Protein AF-A0A6J4M6Q2-F1 (afdb_monomer_lite)

Foldseek 3Di:
DDDDPDDDPPPQPPFAFFFKKKKKKKWKAFPPDPLVLLLQQLCQVQPACDRDPDRRDQWGADPVQGKIKHKDQADDDLRNGMIMIMIMGIDRGGQLVSLLVVLVSSLVSDDQSSFVRTLAMEIETETAGDPPRDPVVVCVSRQCSWDFRPDNDGWDFPFKDAFQFFIKTWTDAALEDTRSRRYTYMYTYGHPVRRVRVCLCPPDSNHVCPQLVNLLSQLSSLSRCLPDPPLVVLQVVLVVQLVVLVVVQVVCVVVVNHDPVSVVVNVVSVVSVVVSVVSNVVSVVSNVSSVVSLVVVVVVDDDGGVSVVSD

Organism: NCBI:txid1672391

Secondary structure (DSSP, 8-state):
--PPP---------S-SEEEEEEEEEEEEETT-HHHHHHHHHHHHHHSSS--SSSPPSEEEETTTTEEEEEEPPSSSTTTTEEEEEEEEEESS-HHHHHHHHHHHHHHH--GGGGTT--EEEEEEEEEEPTT--HHHHHHHHGGG---TT--------EEEEETTEEEEEEEE-SS-SGGGSEEEEEEEE-GGGHHHHHHHHSSTT-TTHHHHHHHHHHHHHHHHHHHSHHHHHHHHHHHHHHHHHHHHHHHHHHT---HHHHHHHHHHHHHHHHHHHHHHHHHHHHHHHHHHHHHHHTTS---HHHHHT-

Radius of gyration: 24.6 Å; chains: 1; bounding box: 75×64×78 Å

pLDDT: mean 85.14, std 14.02, range [26.91, 98.06]

Sequence (311 aa):
MTENPRQQPIGSVSGTAADEAALIATFYGGRDQAPIQMVHERLYQSLAAAPNSGPADDKWENPADGTFGRRFDPPGRAAHDTTVVQVALNAPAAAAEAWRGMRHRLENVLEAKDLDGVWGYTLVYQAVLKQGIEADAAFNGMLPVFQRLRSSGHVEPLAQADVSGGRVWLVDVHDRGDGFDAGTVYVTLGPPDGEEALLDVFYGPAALLLAPDTIAHKGYYEMRQYLGGDLERRYAESIEYLNETTDDLLQDLERREVKSDKLDELFRTYNRLLPVVSGLKELRTGLLQQLANYDWWRTHIESNEVIDFHR

Structure (mmCIF, N/CA/C/O backbone):
data_AF-A0A6J4M6Q2-F1
#
_entry.id   AF-A0A6J4M6Q2-F1
#
loop_
_atom_site.group_PDB
_atom_site.id
_atom_site.type_symbol
_atom_site.label_atom_id
_atom_site.label_alt_id
_atom_site.label_comp_id
_atom_site.label_asym_id
_atom_site.label_entity_id
_atom_site.label_seq_id
_atom_site.pdbx_PDB_ins_code
_atom_site.Cartn_x
_atom_site.Cartn_y
_atom_site.Cartn_z
_atom_site.occupancy
_atom_site.B_iso_or_equiv
_atom_site.auth_seq_id
_atom_site.auth_comp_id
_atom_site.auth_asym_id
_atom_site.auth_atom_id
_atom_site.pdbx_PDB_model_num
ATOM 1 N N . MET A 1 1 ? -44.922 -38.262 3.315 1.00 36.84 1 MET A N 1
ATOM 2 C CA . MET A 1 1 ? -44.762 -37.243 4.371 1.00 36.84 1 MET A CA 1
ATOM 3 C C . MET A 1 1 ? -43.275 -37.019 4.524 1.00 36.84 1 MET A C 1
ATOM 5 O O . MET A 1 1 ? -42.599 -37.829 5.137 1.00 36.84 1 MET A O 1
ATOM 9 N N . THR A 1 2 ? -42.768 -36.009 3.832 1.00 33.38 2 THR A N 1
ATOM 10 C CA . THR A 1 2 ? -41.357 -35.628 3.782 1.00 33.38 2 THR A CA 1
ATOM 11 C C . THR A 1 2 ? -41.325 -34.177 4.232 1.00 33.38 2 THR A C 1
ATOM 13 O O . THR A 1 2 ? -41.831 -33.301 3.531 1.00 33.38 2 THR A O 1
ATOM 16 N N . GLU A 1 3 ? -40.856 -33.949 5.455 1.00 28.44 3 GLU A N 1
ATOM 17 C CA . GLU A 1 3 ? -40.721 -32.612 6.020 1.00 28.44 3 GLU A CA 1
ATOM 18 C C . GLU A 1 3 ? -39.505 -31.920 5.405 1.00 28.44 3 GLU A C 1
ATOM 20 O O . GLU A 1 3 ? -38.382 -32.417 5.444 1.00 28.44 3 GLU A O 1
ATOM 25 N N . ASN A 1 4 ? -39.779 -30.772 4.797 1.00 26.91 4 ASN A N 1
ATOM 26 C CA . ASN A 1 4 ? -38.810 -29.851 4.229 1.00 26.91 4 ASN A CA 1
ATOM 27 C C . ASN A 1 4 ? -38.201 -29.033 5.386 1.00 26.91 4 ASN A C 1
ATOM 29 O O . ASN A 1 4 ? -38.966 -28.361 6.089 1.00 26.91 4 ASN A O 1
ATOM 33 N N . PRO A 1 5 ? -36.875 -29.037 5.617 1.00 32.34 5 PRO A N 1
ATOM 34 C CA . PRO A 1 5 ? -36.287 -28.159 6.611 1.00 32.34 5 PRO A CA 1
ATOM 35 C C . PRO A 1 5 ? -36.332 -26.725 6.082 1.00 32.34 5 PRO A C 1
ATOM 37 O O . PRO A 1 5 ? -35.763 -26.388 5.045 1.00 32.34 5 PRO A O 1
ATOM 40 N N . ARG A 1 6 ? -37.081 -25.892 6.807 1.00 28.80 6 ARG A N 1
ATOM 41 C CA . ARG A 1 6 ? -37.218 -24.454 6.590 1.00 28.80 6 ARG A CA 1
ATOM 42 C C . ARG A 1 6 ? -35.833 -23.811 6.529 1.00 28.80 6 ARG A C 1
ATOM 44 O O . ARG A 1 6 ? -35.143 -23.739 7.542 1.00 28.80 6 ARG A O 1
ATOM 51 N N . GLN A 1 7 ? -35.480 -23.296 5.355 1.00 30.58 7 GLN A N 1
ATOM 52 C CA . GLN A 1 7 ? -34.503 -22.226 5.217 1.00 30.58 7 GLN A CA 1
ATOM 53 C C . GLN A 1 7 ? -34.987 -21.060 6.084 1.00 30.58 7 GLN A C 1
ATOM 55 O O . GLN A 1 7 ? -36.016 -20.441 5.800 1.00 30.58 7 GLN A O 1
ATOM 60 N N . GLN A 1 8 ? -34.296 -20.821 7.196 1.00 27.84 8 GLN A N 1
ATOM 61 C CA . GLN A 1 8 ? -34.443 -19.573 7.927 1.00 27.84 8 GLN A CA 1
ATOM 62 C C . GLN A 1 8 ? -33.916 -18.445 7.032 1.00 27.84 8 GLN A C 1
ATOM 64 O O . GLN A 1 8 ? -32.881 -18.624 6.386 1.00 27.84 8 GLN A O 1
ATOM 69 N N . PRO A 1 9 ? -34.609 -17.300 6.955 1.00 31.22 9 PRO A N 1
ATOM 70 C CA . PRO A 1 9 ? -34.078 -16.156 6.242 1.00 31.22 9 PRO A CA 1
ATOM 71 C C . PRO A 1 9 ? -32.804 -15.714 6.962 1.00 31.22 9 PRO A C 1
ATOM 73 O O . PRO A 1 9 ? -32.828 -15.460 8.166 1.00 31.22 9 PRO A O 1
ATOM 76 N N . ILE A 1 10 ? -31.699 -15.647 6.216 1.00 34.75 10 ILE A N 1
ATOM 77 C CA . ILE A 1 10 ? -30.485 -14.941 6.621 1.00 34.75 10 ILE A CA 1
ATOM 78 C C . ILE A 1 10 ? -30.944 -13.526 6.957 1.00 34.75 10 ILE A C 1
ATOM 80 O O . ILE A 1 10 ? -31.343 -12.768 6.071 1.00 34.75 10 ILE A O 1
ATOM 84 N N . GLY A 1 11 ? -31.002 -13.222 8.253 1.00 30.47 11 GLY A N 1
ATOM 85 C CA . GLY A 1 11 ? -31.329 -11.894 8.732 1.00 30.47 11 GLY A CA 1
ATOM 86 C C . GLY A 1 11 ? -30.351 -10.931 8.085 1.00 30.47 11 GLY A C 1
ATOM 87 O O . GLY A 1 11 ? -29.142 -11.062 8.259 1.00 30.47 11 GLY A O 1
ATOM 88 N N . SER A 1 12 ? -30.876 -9.998 7.298 1.00 33.88 12 SER A N 1
ATOM 89 C CA . SER A 1 12 ? -30.115 -8.865 6.806 1.00 33.88 12 SER A CA 1
ATOM 90 C C . SER A 1 12 ? -29.558 -8.134 8.023 1.00 33.88 12 SER A C 1
ATOM 92 O O . SER A 1 12 ? -30.297 -7.423 8.707 1.00 33.88 12 SER A O 1
ATOM 94 N N . VAL A 1 13 ? -28.274 -8.334 8.321 1.00 40.00 13 VAL A N 1
ATOM 95 C CA . VAL A 1 13 ? -27.529 -7.510 9.273 1.00 40.00 13 VAL A CA 1
ATOM 96 C C . VAL A 1 13 ? -27.365 -6.147 8.603 1.00 40.00 13 VAL A C 1
ATOM 98 O O . VAL A 1 13 ? -26.355 -5.835 7.981 1.00 40.00 13 VAL A O 1
ATOM 101 N N . SER A 1 14 ? -28.437 -5.358 8.623 1.00 41.00 14 SER A N 1
ATOM 102 C CA . SER A 1 14 ? -28.455 -4.015 8.073 1.00 41.00 14 SER A CA 1
ATOM 103 C C . SER A 1 14 ? -27.751 -3.080 9.055 1.00 41.00 14 SER A C 1
ATOM 105 O O . SER A 1 14 ? -28.351 -2.605 10.014 1.00 41.00 14 SER A O 1
ATOM 107 N N . GLY A 1 15 ? -26.471 -2.818 8.800 1.00 47.75 15 GLY A N 1
ATOM 108 C CA . GLY A 1 15 ? -25.897 -1.480 8.957 1.00 47.75 15 GLY A CA 1
ATOM 109 C C . GLY A 1 15 ? -25.272 -1.057 10.289 1.00 47.75 15 GLY A C 1
ATOM 110 O O . GLY A 1 15 ? -24.884 0.101 10.363 1.00 47.75 15 GLY A O 1
ATOM 111 N N . THR A 1 16 ? -25.134 -1.897 11.324 1.00 67.81 16 THR A N 1
ATOM 112 C CA . THR A 1 16 ? -24.654 -1.387 12.635 1.00 67.81 16 THR A CA 1
ATOM 113 C C . THR A 1 16 ? -23.728 -2.306 13.437 1.00 67.81 16 THR A C 1
ATOM 115 O O . THR A 1 16 ? -23.646 -2.131 14.647 1.00 67.81 16 THR A O 1
ATOM 118 N N . ALA A 1 17 ? -23.078 -3.307 12.839 1.00 75.94 17 ALA A N 1
ATOM 119 C CA . ALA A 1 17 ? -22.262 -4.273 13.593 1.00 75.94 17 ALA A CA 1
ATOM 120 C C . ALA A 1 17 ? -20.981 -3.666 14.206 1.00 75.94 17 ALA A C 1
ATOM 122 O O . ALA A 1 17 ? -20.521 -4.135 15.248 1.00 75.94 17 ALA A O 1
ATOM 123 N N . ALA A 1 18 ? -20.446 -2.619 13.575 1.00 78.56 18 ALA A N 1
ATOM 124 C CA . ALA A 1 18 ? -19.217 -1.947 13.969 1.00 78.56 18 ALA A CA 1
ATOM 125 C C . ALA A 1 18 ? -19.375 -0.423 13.863 1.00 78.56 18 ALA A C 1
ATOM 127 O O . ALA A 1 18 ? -19.943 0.074 12.881 1.00 78.56 18 ALA A O 1
ATOM 128 N N . ASP A 1 19 ? -18.861 0.276 14.868 1.00 82.62 19 ASP A N 1
ATOM 129 C CA . ASP A 1 19 ? -18.737 1.733 14.920 1.00 82.62 19 ASP A CA 1
ATOM 130 C C . ASP A 1 19 ? -17.230 2.079 14.972 1.00 82.62 19 ASP A C 1
ATOM 132 O O . ASP A 1 19 ? -16.399 1.176 15.024 1.00 82.62 19 ASP A O 1
ATOM 136 N N . GLU A 1 20 ? -16.872 3.365 14.919 1.00 85.44 20 GLU A N 1
ATOM 137 C CA . GLU A 1 20 ? -15.472 3.834 15.022 1.00 85.44 20 GLU A CA 1
ATOM 138 C C . GLU A 1 20 ? -14.560 3.200 13.964 1.00 85.44 20 GLU A C 1
ATOM 140 O O . GLU A 1 20 ? -13.766 2.289 14.196 1.00 85.44 20 GLU A O 1
ATOM 145 N N . ALA A 1 21 ? -14.740 3.676 12.736 1.00 93.12 21 ALA A N 1
ATOM 146 C CA . ALA A 1 21 ? -14.070 3.133 11.574 1.00 93.12 21 ALA A CA 1
ATOM 147 C C . ALA A 1 21 ? -12.804 3.917 11.254 1.00 93.12 21 ALA A C 1
ATOM 149 O O . ALA A 1 21 ? -12.822 5.149 11.193 1.00 93.12 21 ALA A O 1
ATOM 150 N N . ALA A 1 22 ? -11.748 3.182 10.932 1.00 95.12 22 ALA A N 1
ATOM 151 C CA . ALA A 1 22 ? -10.523 3.720 10.380 1.00 95.12 22 ALA A CA 1
ATOM 152 C C . ALA A 1 22 ? -10.204 3.052 9.037 1.00 95.12 22 ALA A C 1
ATOM 154 O O . ALA A 1 22 ? -10.431 1.854 8.838 1.00 95.12 22 ALA A O 1
ATOM 155 N N . LEU A 1 23 ? -9.685 3.838 8.097 1.00 97.44 23 LEU A N 1
ATOM 156 C CA . LEU A 1 23 ? -9.047 3.342 6.883 1.00 97.44 23 LEU A CA 1
ATOM 157 C C . LEU A 1 23 ? -7.580 3.759 6.919 1.00 97.44 23 LEU A C 1
ATOM 159 O O . LEU A 1 23 ? -7.268 4.944 6.781 1.00 97.44 23 LEU A O 1
ATOM 163 N N . ILE A 1 24 ? -6.689 2.785 7.089 1.00 97.75 24 ILE A N 1
ATOM 164 C CA . ILE A 1 24 ? -5.243 3.015 7.062 1.00 97.75 24 ILE A CA 1
ATOM 165 C C . ILE A 1 24 ? -4.740 2.662 5.667 1.00 97.75 24 ILE A C 1
ATOM 167 O O . ILE A 1 24 ? -4.933 1.540 5.206 1.00 97.75 24 ILE A O 1
ATOM 171 N N . ALA A 1 25 ? -4.088 3.606 4.997 1.00 98.06 25 ALA A N 1
ATOM 172 C CA . ALA A 1 25 ? -3.406 3.373 3.734 1.00 98.06 25 ALA A CA 1
ATOM 173 C C . ALA A 1 25 ? -1.894 3.519 3.923 1.00 98.06 25 ALA A C 1
ATOM 175 O O . ALA A 1 25 ? -1.424 4.545 4.413 1.00 98.06 25 ALA A O 1
ATOM 176 N N . THR A 1 26 ? -1.141 2.496 3.525 1.00 98.06 26 THR A N 1
ATOM 177 C CA . THR A 1 26 ? 0.325 2.471 3.583 1.00 98.06 26 THR A CA 1
ATOM 178 C C . THR A 1 26 ? 0.882 2.331 2.178 1.00 98.06 26 THR A C 1
ATOM 180 O O . THR A 1 26 ? 0.536 1.383 1.491 1.00 98.06 26 THR A O 1
ATOM 183 N N . PHE A 1 27 ? 1.749 3.240 1.751 1.00 97.69 27 PHE A N 1
ATOM 184 C CA . PHE A 1 27 ? 2.402 3.224 0.443 1.00 97.69 27 PHE A CA 1
ATOM 185 C C . PHE A 1 27 ? 3.886 2.907 0.613 1.00 97.69 27 PHE A C 1
ATOM 187 O O . PHE A 1 27 ? 4.537 3.447 1.513 1.00 97.69 27 PHE A O 1
ATOM 194 N N . TYR A 1 28 ? 4.414 2.063 -0.272 1.00 96.56 28 TYR A N 1
ATOM 195 C CA . TYR A 1 28 ? 5.791 1.573 -0.223 1.00 96.56 28 TYR A CA 1
ATOM 196 C C . TYR A 1 28 ? 6.540 1.991 -1.482 1.00 96.56 28 TYR A C 1
ATOM 198 O O . TYR A 1 28 ? 6.061 1.782 -2.595 1.00 96.56 28 TYR A O 1
ATOM 206 N N . GLY A 1 29 ? 7.735 2.551 -1.333 1.00 96.00 29 GLY A N 1
ATOM 207 C CA . GLY A 1 29 ? 8.574 2.892 -2.476 1.00 96.00 29 GLY A CA 1
ATOM 208 C C . GLY A 1 29 ? 10.045 2.984 -2.114 1.00 96.00 29 GLY A C 1
ATOM 209 O O . GLY A 1 29 ? 10.423 2.929 -0.941 1.00 96.00 29 GLY A O 1
ATOM 210 N N . GLY A 1 30 ? 10.882 3.137 -3.138 1.00 94.44 30 GLY A N 1
ATOM 211 C CA . GLY A 1 30 ? 12.315 3.273 -2.931 1.00 94.44 30 GLY A CA 1
ATOM 212 C C . GLY A 1 30 ? 12.660 4.567 -2.200 1.00 94.44 30 GLY A C 1
ATOM 213 O O . GLY A 1 30 ? 12.083 5.627 -2.459 1.00 94.44 30 GLY A O 1
ATOM 214 N N . ARG A 1 31 ? 13.637 4.485 -1.297 1.00 92.19 31 ARG A N 1
ATOM 215 C CA . ARG A 1 31 ? 14.181 5.649 -0.603 1.00 92.19 31 ARG A CA 1
ATOM 216 C C . ARG A 1 31 ? 14.703 6.660 -1.621 1.00 92.19 31 ARG A C 1
ATOM 218 O 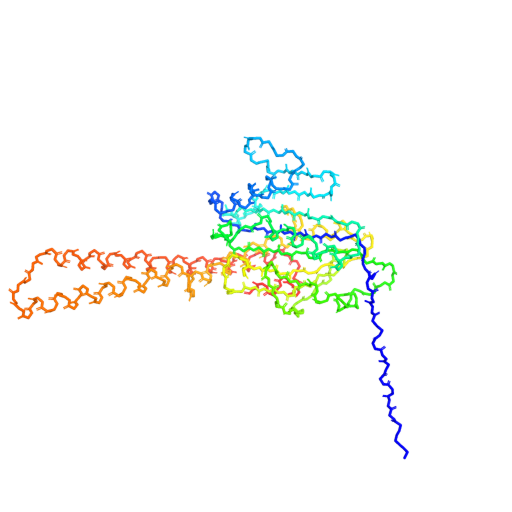O . ARG A 1 31 ? 15.338 6.289 -2.606 1.00 92.19 31 ARG A O 1
ATOM 225 N N . ASP A 1 32 ? 14.402 7.930 -1.373 1.00 88.12 32 ASP A N 1
ATOM 226 C CA . ASP A 1 32 ? 14.780 9.069 -2.219 1.00 88.12 32 ASP A CA 1
ATOM 227 C C . ASP A 1 32 ? 14.238 9.014 -3.663 1.00 88.12 32 ASP A C 1
ATOM 229 O O . ASP A 1 32 ? 14.647 9.807 -4.512 1.00 88.12 32 ASP A O 1
ATOM 233 N N . GLN A 1 33 ? 13.287 8.120 -3.963 1.00 92.44 33 GLN A N 1
ATOM 234 C CA . GLN A 1 33 ? 12.648 8.070 -5.275 1.00 92.44 33 GLN A CA 1
ATOM 235 C C . GLN A 1 33 ? 11.501 9.080 -5.370 1.00 92.44 33 GLN A C 1
ATOM 237 O O . GLN A 1 33 ? 10.683 9.203 -4.459 1.00 92.44 33 GLN A O 1
ATOM 242 N N . ALA A 1 34 ? 11.413 9.780 -6.503 1.00 93.31 34 ALA A N 1
ATOM 243 C CA . ALA A 1 34 ? 10.391 10.801 -6.734 1.00 93.31 34 ALA A CA 1
ATOM 244 C C . ALA A 1 34 ? 8.939 10.305 -6.541 1.00 93.31 34 ALA A C 1
ATOM 246 O O . ALA A 1 34 ? 8.179 11.036 -5.906 1.00 93.31 34 ALA A O 1
ATOM 247 N N . PRO A 1 35 ? 8.541 9.090 -6.981 1.00 93.75 35 PRO A N 1
ATOM 248 C CA . PRO A 1 35 ? 7.161 8.621 -6.836 1.00 93.75 35 PRO A CA 1
ATOM 249 C C . PRO A 1 35 ? 6.625 8.640 -5.404 1.00 93.75 35 PRO A C 1
ATOM 251 O O . PRO A 1 35 ? 5.583 9.231 -5.133 1.00 93.75 35 PRO A O 1
ATOM 254 N N . ILE A 1 36 ? 7.361 8.067 -4.446 1.00 95.94 36 ILE A N 1
ATOM 255 C CA . ILE A 1 36 ? 6.887 8.004 -3.056 1.00 95.94 36 ILE A CA 1
ATOM 256 C C . ILE A 1 36 ? 6.860 9.393 -2.396 1.00 95.94 36 ILE A C 1
ATOM 258 O O . ILE A 1 36 ? 6.012 9.655 -1.542 1.00 95.94 36 ILE A O 1
ATOM 262 N N . GLN A 1 37 ? 7.730 10.315 -2.833 1.00 94.56 37 GLN A N 1
ATOM 263 C CA . GLN A 1 37 ? 7.674 11.715 -2.398 1.00 94.56 37 GLN A CA 1
ATOM 264 C C . GLN A 1 37 ? 6.435 12.425 -2.943 1.00 94.56 37 GLN A C 1
ATOM 266 O O . GLN A 1 37 ? 5.766 13.132 -2.195 1.00 94.56 37 GLN A O 1
ATOM 271 N N . MET A 1 38 ? 6.082 12.189 -4.209 1.00 94.81 38 MET A N 1
ATOM 272 C CA . MET A 1 38 ? 4.874 12.754 -4.813 1.00 94.81 38 MET A CA 1
ATOM 273 C C . MET A 1 38 ? 3.611 12.294 -4.081 1.00 94.81 38 MET A C 1
ATOM 275 O O . MET A 1 38 ? 2.744 13.121 -3.800 1.00 94.81 38 MET A O 1
ATOM 279 N N . VAL A 1 39 ? 3.527 11.011 -3.705 1.00 96.62 39 VAL A N 1
ATOM 280 C CA . VAL A 1 39 ? 2.429 10.500 -2.865 1.00 96.62 39 VAL A CA 1
ATOM 281 C C . VAL A 1 39 ? 2.372 11.246 -1.532 1.00 96.62 39 VAL A C 1
ATOM 283 O O . VAL A 1 39 ? 1.306 11.726 -1.144 1.00 96.62 39 VAL A O 1
ATOM 286 N N . HIS A 1 40 ? 3.507 11.382 -0.840 1.00 96.19 40 HIS A N 1
ATOM 287 C CA . HIS A 1 40 ? 3.567 12.084 0.443 1.00 96.19 40 HIS A CA 1
ATOM 288 C C . HIS A 1 40 ? 3.102 13.541 0.334 1.00 96.19 40 HIS A C 1
ATOM 290 O O . HIS A 1 40 ? 2.235 13.974 1.094 1.00 96.19 40 HIS A O 1
ATOM 296 N N . GLU A 1 41 ? 3.637 14.284 -0.635 1.00 94.12 41 GLU A N 1
ATOM 297 C CA . GLU A 1 41 ? 3.293 15.686 -0.868 1.00 94.12 41 GLU A CA 1
ATOM 298 C C . GLU A 1 41 ? 1.814 15.857 -1.224 1.00 94.12 41 GLU A C 1
ATOM 300 O O . GLU A 1 41 ? 1.148 16.735 -0.671 1.00 94.12 41 GLU A O 1
ATOM 305 N N . ARG A 1 42 ? 1.275 14.997 -2.098 1.00 95.06 42 ARG A N 1
ATOM 306 C CA . ARG A 1 42 ? -0.137 15.024 -2.498 1.00 95.06 42 ARG A CA 1
ATOM 307 C C . ARG A 1 42 ? -1.062 14.811 -1.304 1.00 95.06 42 ARG A C 1
ATOM 309 O O . ARG A 1 42 ? -2.035 15.555 -1.146 1.00 95.06 42 ARG A O 1
ATOM 316 N N . LEU A 1 43 ? -0.759 13.816 -0.467 1.00 95.88 43 LEU A N 1
ATOM 317 C CA . LEU A 1 43 ? -1.528 13.521 0.741 1.00 95.88 43 LEU A CA 1
ATOM 318 C C . LEU A 1 43 ? -1.448 14.684 1.736 1.00 95.88 43 LEU A C 1
ATOM 320 O O . LEU A 1 43 ? -2.491 15.150 2.189 1.00 95.88 43 LEU A O 1
ATOM 324 N N . TYR A 1 44 ? -0.249 15.209 2.011 1.00 94.06 44 TYR A N 1
ATOM 325 C CA . TYR A 1 44 ? -0.056 16.355 2.907 1.00 94.06 44 TYR A CA 1
ATOM 326 C C . TYR A 1 44 ? -0.855 17.580 2.449 1.00 94.06 44 TYR A C 1
ATOM 328 O O . TYR A 1 44 ? -1.643 18.128 3.217 1.00 94.06 44 TYR A O 1
ATOM 336 N N . GLN A 1 45 ? -0.716 17.977 1.180 1.00 93.00 45 GLN A N 1
ATOM 337 C CA . GLN A 1 45 ? -1.388 19.159 0.626 1.00 93.00 45 GLN A CA 1
ATOM 338 C C . GLN A 1 45 ? -2.916 19.054 0.657 1.00 93.00 45 GLN A C 1
ATOM 340 O O . GLN A 1 45 ? -3.595 20.077 0.737 1.00 93.00 45 GLN A O 1
ATOM 345 N N . SER A 1 46 ? -3.454 17.837 0.573 1.00 93.06 46 SER A N 1
ATOM 346 C CA . SER A 1 46 ? -4.898 17.617 0.441 1.00 93.06 46 SER A CA 1
ATOM 347 C C . SER A 1 46 ? -5.593 17.304 1.764 1.00 93.06 46 SER A C 1
ATOM 349 O O . SER A 1 46 ? -6.796 17.532 1.888 1.00 93.06 46 SER A O 1
ATOM 351 N N . LEU A 1 47 ? -4.873 16.733 2.734 1.00 92.88 47 LEU A N 1
ATOM 352 C CA . LEU A 1 47 ? -5.468 16.181 3.952 1.00 92.88 47 LEU A CA 1
ATOM 353 C C . LEU A 1 47 ? -5.023 16.894 5.233 1.00 92.88 47 LEU A C 1
ATOM 355 O O . LEU A 1 47 ? -5.776 16.861 6.208 1.00 92.88 47 LEU A O 1
ATOM 359 N N . ALA A 1 48 ? -3.863 17.558 5.250 1.00 88.75 48 ALA A N 1
ATOM 360 C CA . ALA A 1 48 ? -3.423 18.313 6.421 1.00 88.75 48 ALA A CA 1
ATOM 361 C C . ALA A 1 48 ? -4.327 19.534 6.671 1.00 88.75 48 ALA A C 1
ATOM 363 O O . ALA A 1 48 ? -4.815 20.167 5.736 1.00 88.75 48 ALA A O 1
ATOM 364 N N . ALA A 1 49 ? -4.532 19.902 7.940 1.00 82.62 49 ALA A N 1
ATOM 365 C CA . ALA A 1 49 ? -5.398 21.034 8.296 1.00 82.62 49 ALA A CA 1
ATOM 366 C C . ALA A 1 49 ? -4.862 22.396 7.824 1.00 82.62 49 ALA A C 1
ATOM 368 O O . ALA A 1 49 ? -5.638 23.303 7.524 1.00 82.62 49 ALA A O 1
ATOM 369 N N . ALA A 1 50 ? -3.539 22.550 7.786 1.00 80.06 50 ALA A N 1
ATOM 370 C CA . ALA A 1 50 ? -2.862 23.773 7.376 1.00 80.06 50 ALA A CA 1
ATOM 371 C C . ALA A 1 50 ? -1.566 23.410 6.637 1.00 80.06 50 ALA A C 1
ATOM 373 O O . ALA A 1 50 ? -0.491 23.471 7.235 1.00 80.06 50 ALA A O 1
ATOM 374 N N . PRO A 1 51 ? -1.646 22.983 5.364 1.00 75.00 51 PRO A N 1
ATOM 375 C CA . PRO A 1 51 ? -0.451 22.673 4.599 1.00 75.00 51 PRO A CA 1
ATOM 376 C C . PRO A 1 51 ? 0.383 23.950 4.457 1.00 75.00 51 PRO A C 1
ATOM 378 O O . PRO A 1 51 ? -0.076 24.962 3.919 1.00 75.00 51 PRO A O 1
ATOM 381 N N . ASN A 1 52 ? 1.606 23.924 4.981 1.00 73.50 52 ASN A N 1
ATOM 382 C CA . ASN A 1 52 ? 2.525 25.043 4.830 1.00 73.50 52 ASN A CA 1
ATOM 383 C C . ASN A 1 52 ? 2.941 25.166 3.358 1.00 73.50 52 ASN A C 1
ATOM 385 O O . ASN A 1 52 ? 3.037 24.173 2.643 1.00 73.50 52 ASN A O 1
ATOM 389 N N . SER A 1 53 ? 3.296 26.370 2.905 1.00 68.31 53 SER A N 1
ATOM 390 C CA . SER A 1 53 ? 3.902 26.575 1.577 1.00 68.31 53 SER A CA 1
ATOM 391 C C . SER A 1 53 ? 5.345 26.040 1.468 1.00 68.31 53 SER A C 1
ATOM 393 O O . SER A 1 53 ? 6.054 26.375 0.522 1.00 68.31 53 SER A O 1
ATOM 395 N N . GLY A 1 54 ? 5.810 25.297 2.476 1.00 67.25 54 GLY A N 1
ATOM 396 C CA . GLY A 1 54 ? 7.130 24.675 2.559 1.00 67.25 54 GLY A CA 1
ATOM 397 C C . GLY A 1 54 ? 7.089 23.176 2.227 1.00 67.25 54 GLY A C 1
ATOM 398 O O . GLY A 1 54 ? 6.054 22.677 1.789 1.00 67.25 54 GLY A O 1
ATOM 399 N N . PRO A 1 55 ? 8.208 22.451 2.411 1.00 75.38 55 PRO A N 1
ATOM 400 C CA . PRO A 1 55 ? 8.233 21.000 2.229 1.00 75.38 55 PRO A CA 1
ATOM 401 C C . PRO A 1 55 ? 7.245 20.311 3.181 1.00 75.38 55 PRO A C 1
ATOM 403 O O . PRO A 1 55 ? 7.023 20.790 4.292 1.00 75.38 55 PRO A O 1
ATOM 406 N N . ALA A 1 56 ? 6.664 19.195 2.735 1.00 83.75 56 ALA A N 1
ATOM 407 C CA . ALA A 1 56 ? 5.718 18.419 3.532 1.00 83.75 56 ALA A CA 1
ATOM 408 C C . ALA A 1 56 ? 6.372 17.902 4.822 1.00 83.75 56 ALA A C 1
ATOM 410 O O . ALA A 1 56 ? 7.468 17.337 4.785 1.00 83.75 56 ALA A O 1
ATOM 411 N N . ASP A 1 57 ? 5.682 18.070 5.951 1.00 87.50 57 ASP A N 1
ATOM 412 C CA . ASP A 1 57 ? 6.138 17.555 7.240 1.00 87.50 57 ASP A CA 1
ATOM 413 C C . ASP A 1 57 ? 6.044 16.025 7.257 1.00 87.50 57 ASP A C 1
ATOM 415 O O . ASP A 1 57 ? 5.026 15.459 6.867 1.00 87.50 57 ASP A O 1
ATOM 419 N N . ASP A 1 58 ? 7.061 15.337 7.786 1.00 91.69 58 ASP A N 1
ATOM 420 C CA . ASP A 1 58 ? 7.050 13.867 7.894 1.00 91.69 58 ASP A CA 1
ATOM 421 C C . ASP A 1 58 ? 5.962 13.338 8.850 1.00 91.69 58 ASP A C 1
ATOM 423 O O . ASP A 1 58 ? 5.722 12.134 8.923 1.00 91.69 58 ASP A O 1
ATOM 427 N N . LYS A 1 59 ? 5.324 14.217 9.629 1.00 93.06 59 LYS A N 1
ATOM 428 C CA . LYS A 1 59 ? 4.190 13.916 10.506 1.00 93.06 59 LYS A CA 1
ATOM 429 C C . LYS A 1 59 ? 3.224 15.083 10.497 1.00 93.06 59 LYS A C 1
ATOM 431 O O . LYS A 1 59 ? 3.637 16.215 10.737 1.00 93.06 59 LYS A O 1
ATOM 436 N N . TRP A 1 60 ? 1.948 14.793 10.305 1.00 92.94 60 TRP A N 1
ATOM 437 C CA . TRP A 1 60 ? 0.904 15.806 10.305 1.00 92.94 60 TRP A CA 1
ATOM 438 C C . TRP A 1 60 ? -0.431 15.214 10.747 1.00 92.94 60 TRP A C 1
ATOM 440 O O . TRP A 1 60 ? -0.663 14.009 10.656 1.00 92.94 60 TRP A O 1
ATOM 450 N N . GLU A 1 61 ? -1.308 16.086 11.228 1.00 90.56 61 GLU A N 1
ATOM 451 C CA . GLU A 1 61 ? -2.636 15.736 11.716 1.00 90.56 61 GLU A CA 1
ATOM 452 C C . GLU A 1 61 ? -3.634 16.813 11.288 1.00 90.56 61 GLU A C 1
ATOM 454 O O . GLU A 1 61 ? -3.307 18.001 11.183 1.00 90.56 61 GLU A O 1
ATOM 459 N N . ASN A 1 62 ? -4.864 16.387 11.035 1.00 89.06 62 ASN A N 1
ATOM 460 C CA . ASN A 1 62 ? -6.016 17.234 10.844 1.00 89.06 62 ASN A CA 1
ATOM 461 C C . ASN A 1 62 ? -6.994 17.024 12.011 1.00 89.06 62 ASN A C 1
ATOM 463 O O . ASN A 1 62 ? -7.763 16.064 12.011 1.00 89.06 62 ASN A O 1
ATOM 467 N N . PRO A 1 63 ? -7.009 17.927 13.005 1.00 85.44 63 PRO A N 1
ATOM 468 C CA . PRO A 1 63 ? -7.850 17.760 14.187 1.00 85.44 63 PRO A CA 1
ATOM 469 C C . PRO A 1 63 ? -9.351 17.892 13.891 1.00 85.44 63 PRO A C 1
ATOM 471 O O . PRO A 1 63 ? -10.163 17.570 14.753 1.00 85.44 63 PRO A O 1
ATOM 474 N N . ALA A 1 64 ? -9.746 18.387 12.710 1.00 85.75 64 ALA A N 1
ATOM 475 C CA . ALA A 1 64 ? -11.157 18.550 12.364 1.00 85.75 64 ALA A CA 1
ATOM 476 C C . ALA A 1 64 ? -11.856 17.210 12.102 1.00 85.75 64 ALA A C 1
ATOM 478 O O . ALA A 1 64 ? -13.050 17.082 12.366 1.00 85.75 64 ALA A O 1
ATOM 479 N N . ASP A 1 65 ? -11.123 16.233 11.571 1.00 85.25 65 ASP A N 1
ATOM 480 C CA . ASP A 1 65 ? -11.655 14.920 11.201 1.00 85.25 65 ASP A CA 1
ATOM 481 C C . ASP A 1 65 ? -10.822 13.750 11.748 1.00 85.25 65 ASP A C 1
ATOM 483 O O . ASP A 1 65 ? -11.134 12.594 11.476 1.00 85.25 65 ASP A O 1
ATOM 487 N N . GLY A 1 66 ? -9.776 14.037 12.527 1.00 86.19 66 GLY A N 1
ATOM 488 C CA . GLY A 1 66 ? -8.887 13.030 13.093 1.00 86.19 66 GLY A CA 1
ATOM 489 C C . GLY A 1 66 ? -8.015 12.333 12.050 1.00 86.19 66 GLY A C 1
ATOM 490 O O . GLY A 1 66 ? -7.482 11.269 12.342 1.00 86.19 66 GLY A O 1
ATOM 491 N N . THR A 1 67 ? -7.872 12.872 10.834 1.00 91.94 67 THR A N 1
ATOM 492 C CA . THR A 1 67 ? -6.944 12.322 9.835 1.00 91.94 67 THR A CA 1
ATOM 493 C C . THR A 1 67 ? -5.510 12.587 10.262 1.00 91.94 67 THR A C 1
ATOM 495 O O . THR A 1 67 ? -5.175 13.707 10.636 1.00 91.94 67 THR A O 1
ATOM 498 N N . PHE A 1 68 ? -4.621 11.612 10.123 1.00 93.25 68 PHE A N 1
ATOM 499 C CA . PHE A 1 68 ? -3.196 11.834 10.353 1.00 93.25 68 PHE A CA 1
ATOM 500 C C . PHE A 1 68 ? -2.341 11.077 9.352 1.00 93.25 68 PHE A C 1
ATOM 502 O O . PHE A 1 68 ? -2.743 10.047 8.810 1.00 93.25 68 PHE A O 1
ATOM 509 N N . GLY A 1 69 ? -1.151 11.609 9.097 1.00 94.56 69 GLY A N 1
ATOM 510 C CA . GLY A 1 69 ? -0.206 11.039 8.155 1.00 94.56 69 GLY A CA 1
ATOM 511 C C . GLY A 1 69 ? 1.213 11.042 8.686 1.00 94.56 69 GLY A C 1
ATOM 512 O O . GLY A 1 69 ? 1.603 11.858 9.528 1.00 94.56 69 GLY A O 1
ATOM 513 N N . ARG A 1 70 ? 1.994 10.088 8.188 1.00 95.81 70 ARG A N 1
ATOM 514 C CA . ARG A 1 70 ? 3.391 9.917 8.547 1.00 95.81 70 ARG A CA 1
ATOM 515 C C . ARG A 1 70 ? 4.205 9.416 7.365 1.00 95.81 70 ARG A C 1
ATOM 517 O O . ARG A 1 70 ? 3.838 8.439 6.725 1.00 95.81 70 ARG A O 1
ATOM 524 N N . ARG A 1 71 ? 5.375 10.006 7.167 1.00 96.19 71 ARG A N 1
ATOM 525 C CA . ARG A 1 71 ? 6.457 9.476 6.346 1.00 96.19 71 ARG A CA 1
ATOM 526 C C . ARG A 1 71 ? 7.592 8.999 7.244 1.00 96.19 71 ARG A C 1
ATOM 528 O O . ARG A 1 71 ? 7.926 9.640 8.241 1.00 96.19 71 ARG A O 1
ATOM 535 N N . PHE A 1 72 ? 8.166 7.846 6.930 1.00 95.31 72 PHE A N 1
ATOM 536 C CA . PHE A 1 72 ? 9.331 7.328 7.640 1.00 95.31 72 PHE A CA 1
ATOM 537 C C . PHE A 1 72 ? 10.057 6.262 6.824 1.00 95.31 72 PHE A C 1
ATOM 539 O O . PHE A 1 72 ? 9.482 5.628 5.943 1.00 95.31 72 PHE A O 1
ATOM 546 N N . ASP A 1 73 ? 11.310 6.022 7.185 1.00 94.25 73 ASP A N 1
ATOM 547 C CA . ASP A 1 73 ? 12.076 4.894 6.676 1.00 94.25 73 ASP A CA 1
ATOM 548 C C . ASP A 1 73 ? 12.017 3.748 7.699 1.00 94.25 73 ASP A C 1
ATOM 550 O O . ASP A 1 73 ? 12.335 3.978 8.875 1.00 94.25 73 ASP A O 1
ATOM 554 N N . PRO A 1 74 ? 11.588 2.531 7.309 1.00 88.38 74 PRO A N 1
ATOM 555 C CA . PRO A 1 74 ? 11.473 1.421 8.245 1.00 88.38 74 PRO A CA 1
ATOM 556 C C . PRO A 1 74 ? 12.819 1.076 8.905 1.00 88.38 74 PRO A C 1
ATOM 558 O O . PRO A 1 74 ? 13.864 1.087 8.243 1.00 88.38 74 PRO A O 1
ATOM 561 N N . PRO A 1 75 ? 12.828 0.743 10.207 1.00 80.19 75 PRO A N 1
ATOM 562 C CA . PRO A 1 75 ? 14.042 0.307 10.877 1.00 80.19 75 PRO A CA 1
ATOM 563 C C . PRO A 1 75 ? 14.452 -1.101 10.413 1.00 80.19 75 PRO A C 1
ATOM 565 O O . PRO A 1 75 ? 13.618 -1.979 10.214 1.00 80.19 75 PRO A O 1
ATOM 568 N N . GLY A 1 76 ? 15.760 -1.350 10.314 1.00 72.56 76 GLY A N 1
ATOM 569 C CA . GLY A 1 76 ? 16.310 -2.692 10.086 1.00 72.56 76 GLY A CA 1
ATOM 570 C C . GLY A 1 76 ? 16.960 -2.904 8.717 1.00 72.56 76 GLY A C 1
ATOM 571 O O . GLY A 1 76 ? 16.938 -2.050 7.836 1.00 72.56 76 GLY A O 1
ATOM 572 N N . ARG A 1 77 ? 17.618 -4.061 8.554 1.00 66.19 77 ARG A N 1
ATOM 573 C CA . ARG A 1 77 ? 18.436 -4.365 7.362 1.00 66.19 77 ARG A CA 1
ATOM 574 C C . ARG A 1 77 ? 17.610 -4.709 6.119 1.00 66.19 77 ARG A C 1
ATOM 576 O O . ARG A 1 77 ? 18.058 -4.418 5.013 1.00 66.19 77 ARG A O 1
ATOM 583 N N . ALA A 1 78 ? 16.429 -5.303 6.295 1.00 62.62 78 ALA A N 1
ATOM 584 C CA . ALA A 1 78 ? 15.595 -5.794 5.194 1.00 62.62 78 ALA A CA 1
ATOM 585 C C . ALA A 1 78 ? 14.911 -4.677 4.378 1.00 62.62 78 ALA A C 1
ATOM 587 O O . ALA A 1 78 ? 14.541 -4.916 3.237 1.00 62.62 78 ALA A O 1
ATOM 588 N N . ALA A 1 79 ? 14.803 -3.461 4.927 1.00 73.69 79 ALA A N 1
ATOM 589 C CA . ALA A 1 79 ? 14.079 -2.330 4.332 1.00 73.69 79 ALA A CA 1
ATOM 590 C C . ALA A 1 79 ? 14.945 -1.055 4.225 1.00 73.69 79 ALA A C 1
ATOM 592 O O . ALA A 1 79 ? 14.448 0.070 4.231 1.00 73.69 79 ALA A O 1
ATOM 593 N N . HIS A 1 80 ? 16.273 -1.216 4.160 1.00 80.12 80 HIS A N 1
ATOM 594 C CA . HIS A 1 80 ? 17.221 -0.095 4.189 1.00 80.12 80 HIS A CA 1
ATOM 595 C C . HIS A 1 80 ? 17.151 0.826 2.963 1.00 80.12 80 HIS A C 1
ATOM 597 O O . HIS A 1 80 ? 17.768 1.886 2.985 1.00 80.12 80 HIS A O 1
ATOM 603 N N . ASP A 1 81 ? 16.450 0.429 1.908 1.00 89.56 81 ASP A N 1
ATOM 604 C CA . ASP A 1 81 ? 16.228 1.201 0.688 1.00 89.56 81 ASP A CA 1
ATOM 605 C C . ASP A 1 81 ? 14.749 1.553 0.491 1.00 89.56 81 ASP A C 1
ATOM 607 O O . ASP A 1 81 ? 14.332 1.864 -0.619 1.00 89.56 81 ASP A O 1
ATOM 611 N N . THR A 1 82 ? 13.953 1.496 1.559 1.00 93.75 82 THR A N 1
ATOM 612 C CA . THR A 1 82 ? 12.514 1.767 1.532 1.00 93.75 82 THR A CA 1
ATOM 613 C C . THR A 1 82 ? 12.185 3.077 2.243 1.00 93.75 82 THR A C 1
ATOM 615 O O . THR A 1 82 ? 12.732 3.366 3.311 1.00 93.75 82 THR A O 1
ATOM 618 N N . THR A 1 83 ? 11.231 3.816 1.682 1.00 96.25 83 THR A N 1
ATOM 619 C CA . THR A 1 83 ? 10.464 4.860 2.366 1.00 96.25 83 THR A CA 1
ATOM 620 C C . THR A 1 83 ? 8.994 4.453 2.388 1.00 96.25 83 THR A C 1
ATOM 622 O O . THR A 1 83 ? 8.458 3.943 1.402 1.00 96.25 83 THR A O 1
ATOM 625 N N . VAL A 1 84 ? 8.345 4.689 3.525 1.00 97.06 84 VAL A N 1
ATOM 626 C CA . VAL A 1 84 ? 6.937 4.379 3.761 1.00 97.06 84 VAL A CA 1
ATOM 627 C C . VAL A 1 84 ? 6.163 5.662 4.028 1.00 97.06 84 VAL A C 1
ATOM 629 O O . VAL A 1 84 ? 6.614 6.532 4.778 1.00 97.06 84 VAL A O 1
ATOM 632 N N . VAL A 1 85 ? 4.981 5.762 3.423 1.00 97.88 85 VAL A N 1
ATOM 633 C CA . VAL A 1 85 ? 4.007 6.827 3.679 1.00 97.88 85 VAL A CA 1
ATOM 634 C C . VAL A 1 85 ? 2.726 6.183 4.186 1.00 97.88 85 VAL A C 1
ATOM 636 O O . VAL A 1 85 ? 2.114 5.390 3.482 1.00 97.88 85 VAL A O 1
ATOM 639 N N . GLN A 1 86 ? 2.322 6.512 5.407 1.00 97.62 86 GLN A N 1
ATOM 640 C CA . GLN A 1 86 ? 1.085 6.047 6.024 1.00 97.62 86 GLN A CA 1
ATOM 641 C C . GLN A 1 86 ? 0.116 7.202 6.213 1.00 97.62 86 GLN A C 1
ATOM 643 O O . GLN A 1 86 ? 0.514 8.290 6.625 1.00 97.62 86 GLN A O 1
ATOM 648 N N . VAL A 1 87 ? -1.161 6.952 5.952 1.00 97.50 87 VAL A N 1
ATOM 649 C CA . VAL A 1 87 ? -2.262 7.851 6.293 1.00 97.50 87 VAL A CA 1
ATOM 650 C C . VAL A 1 87 ? -3.374 7.049 6.950 1.00 97.50 87 VAL A C 1
ATOM 652 O O . VAL A 1 87 ? -3.719 5.967 6.484 1.00 97.50 87 VAL A O 1
ATOM 655 N N . ALA A 1 88 ? -3.927 7.576 8.033 1.00 96.50 88 ALA A N 1
ATOM 656 C CA . ALA A 1 88 ? -5.097 7.035 8.700 1.00 96.50 88 ALA A CA 1
ATOM 657 C C . ALA A 1 88 ? -6.233 8.051 8.587 1.00 96.50 88 ALA A C 1
ATOM 659 O O . ALA A 1 88 ? -6.102 9.200 9.012 1.00 96.50 88 ALA A O 1
ATOM 660 N N . LEU A 1 89 ? -7.333 7.622 7.976 1.00 96.00 89 LEU A N 1
ATOM 661 C CA . LEU A 1 89 ? -8.594 8.354 7.927 1.00 96.00 89 LEU A CA 1
ATOM 662 C C . LEU A 1 89 ? -9.504 7.761 9.001 1.00 96.00 89 LEU A C 1
ATOM 664 O O . LEU A 1 89 ? -9.633 6.541 9.055 1.00 96.00 89 LEU A O 1
ATOM 668 N N . ASN A 1 90 ? -10.130 8.602 9.824 1.00 93.56 90 ASN A N 1
ATOM 669 C CA . ASN A 1 90 ? -10.989 8.164 10.924 1.00 93.56 90 ASN A CA 1
ATOM 670 C C . ASN A 1 90 ? -12.402 8.723 10.764 1.00 93.56 90 ASN A C 1
ATOM 672 O O . ASN A 1 90 ? -12.601 9.817 10.234 1.00 93.56 90 ASN A O 1
ATOM 676 N N . ALA A 1 91 ? -13.397 7.968 11.222 1.00 89.69 91 ALA A N 1
ATOM 677 C CA . ALA A 1 91 ? -14.784 8.403 11.214 1.00 89.69 91 ALA A CA 1
ATOM 678 C C . ALA A 1 91 ? -15.593 7.732 12.341 1.00 89.69 91 ALA A C 1
ATOM 680 O O . ALA A 1 91 ? -15.705 6.502 12.370 1.00 89.69 91 ALA A O 1
ATOM 681 N N . PRO A 1 92 ? -16.253 8.513 13.220 1.00 83.56 92 PRO A N 1
ATOM 682 C CA . PRO A 1 92 ? -17.140 7.990 14.258 1.00 83.56 92 PRO A CA 1
ATOM 683 C C . PRO A 1 92 ? -18.525 7.659 13.672 1.00 83.56 92 PRO A C 1
ATOM 685 O O . PRO A 1 92 ? -19.543 8.234 14.055 1.00 83.56 92 PRO A O 1
ATOM 688 N N . ALA A 1 93 ? -18.565 6.785 12.669 1.00 82.00 93 ALA A N 1
ATOM 689 C CA . ALA A 1 93 ? -19.773 6.412 11.939 1.00 82.00 93 ALA A CA 1
ATOM 690 C C . ALA A 1 93 ? -19.822 4.898 11.693 1.00 82.00 93 ALA A C 1
ATOM 692 O O . ALA A 1 93 ? -18.855 4.182 11.948 1.00 82.00 93 ALA A O 1
ATOM 693 N N . ALA A 1 94 ? -20.954 4.412 11.177 1.00 88.88 94 ALA A N 1
ATOM 694 C CA . ALA A 1 94 ? -21.112 3.010 10.810 1.00 88.88 94 ALA A CA 1
ATOM 695 C C . ALA A 1 94 ? -20.037 2.593 9.793 1.00 88.88 94 ALA A C 1
ATOM 697 O O . ALA A 1 94 ? -19.917 3.197 8.718 1.00 88.88 94 ALA A O 1
ATOM 698 N N . ALA A 1 95 ? -19.285 1.539 10.117 1.00 91.62 95 ALA A N 1
ATOM 699 C CA . ALA A 1 95 ? -18.026 1.238 9.438 1.00 91.62 95 ALA A CA 1
ATOM 700 C C . ALA A 1 95 ? -18.142 1.085 7.918 1.00 91.62 95 ALA A C 1
ATOM 702 O O . ALA A 1 95 ? -17.372 1.675 7.164 1.00 91.62 95 ALA A O 1
ATOM 703 N N . ALA A 1 96 ? -19.171 0.380 7.448 1.00 92.38 96 ALA A N 1
ATOM 704 C CA . ALA A 1 96 ? -19.387 0.149 6.024 1.00 92.38 96 ALA A CA 1
ATOM 705 C C . ALA A 1 96 ? -19.553 1.441 5.200 1.00 92.38 96 ALA A C 1
ATOM 707 O O . ALA A 1 96 ? -19.086 1.522 4.065 1.00 92.38 96 ALA A O 1
ATOM 708 N N . GLU A 1 97 ? -20.263 2.441 5.724 1.00 92.81 97 GLU A N 1
ATOM 709 C CA . GLU A 1 97 ? -20.452 3.723 5.036 1.00 92.81 97 GLU A CA 1
ATOM 710 C C . GLU A 1 97 ? -19.198 4.588 5.149 1.00 92.81 97 GLU A C 1
ATOM 712 O O . GLU A 1 97 ? -18.714 5.116 4.145 1.00 92.81 97 GLU A O 1
ATOM 717 N N . ALA A 1 98 ? -18.633 4.644 6.354 1.00 94.31 98 ALA A N 1
ATOM 718 C CA . ALA A 1 98 ? -17.418 5.379 6.654 1.00 94.31 98 ALA A CA 1
ATOM 719 C C . ALA A 1 98 ? -16.252 4.952 5.750 1.00 94.31 98 ALA A C 1
ATOM 721 O O . ALA A 1 98 ? -15.636 5.792 5.095 1.00 94.31 98 ALA A O 1
ATOM 722 N N . TRP A 1 99 ? -15.995 3.649 5.626 1.00 96.06 99 TRP A N 1
ATOM 723 C CA . TRP A 1 99 ? -14.932 3.123 4.773 1.00 96.06 99 TRP A CA 1
ATOM 724 C C . TRP A 1 99 ? -15.121 3.453 3.294 1.00 96.06 99 TRP A C 1
ATOM 726 O O . TRP A 1 99 ? -14.145 3.792 2.627 1.00 96.06 99 TRP A O 1
ATOM 736 N N . ARG A 1 100 ? -16.356 3.424 2.768 1.00 95.06 100 ARG A N 1
ATOM 737 C CA . ARG A 1 100 ? -16.614 3.853 1.380 1.00 95.06 100 ARG A CA 1
ATOM 738 C C . ARG A 1 100 ? -16.284 5.330 1.190 1.00 95.06 100 ARG A C 1
ATOM 740 O O . ARG A 1 100 ? -15.631 5.680 0.210 1.00 95.06 100 ARG A O 1
ATOM 747 N N . GLY A 1 101 ? -16.706 6.179 2.128 1.00 95.31 101 GLY A N 1
ATOM 748 C CA . GLY A 1 101 ? -16.407 7.610 2.103 1.00 95.31 101 GLY A CA 1
ATOM 749 C C . GLY A 1 101 ? -14.905 7.892 2.176 1.00 95.31 101 GLY A C 1
ATOM 750 O O . GLY A 1 101 ? -14.383 8.661 1.371 1.00 95.31 101 GLY A O 1
ATOM 751 N N . MET A 1 102 ? -14.196 7.223 3.088 1.00 96.94 102 MET A N 1
ATOM 752 C CA . MET A 1 102 ? -12.747 7.359 3.260 1.00 96.94 102 MET A CA 1
ATOM 753 C C . MET A 1 102 ? -11.971 6.859 2.040 1.00 96.94 102 MET A C 1
ATOM 755 O O . MET A 1 102 ? -11.069 7.551 1.566 1.00 96.94 102 MET A O 1
ATOM 759 N N . ARG A 1 103 ? -12.361 5.713 1.469 1.00 96.50 103 ARG A N 1
ATOM 760 C CA . ARG A 1 103 ? -11.755 5.203 0.236 1.00 96.50 103 ARG A CA 1
ATOM 761 C C . ARG A 1 103 ? -11.961 6.175 -0.920 1.00 96.50 103 ARG A C 1
ATOM 763 O O . ARG A 1 103 ? -10.995 6.541 -1.579 1.00 96.50 103 ARG A O 1
ATOM 770 N N . HIS A 1 104 ? -13.191 6.646 -1.121 1.00 95.81 104 HIS A N 1
ATOM 771 C CA . HIS A 1 104 ? -13.496 7.607 -2.178 1.00 95.81 104 HIS A CA 1
ATOM 772 C C . HIS A 1 104 ? -12.718 8.919 -2.003 1.00 95.81 104 HIS A C 1
ATOM 774 O O . HIS A 1 104 ? -12.196 9.478 -2.965 1.00 95.81 104 HIS A O 1
ATOM 780 N N . ARG A 1 105 ? -12.577 9.396 -0.760 1.00 95.81 105 ARG A N 1
ATOM 781 C CA . ARG A 1 105 ? -11.737 10.553 -0.441 1.00 95.81 105 ARG A CA 1
ATOM 782 C C . ARG A 1 105 ? -10.284 10.318 -0.857 1.00 95.81 105 ARG A C 1
ATOM 784 O O . ARG A 1 105 ? -9.711 11.186 -1.505 1.00 95.81 105 ARG A O 1
ATOM 791 N N . LEU A 1 106 ? -9.708 9.161 -0.533 1.00 96.50 106 LEU A N 1
ATOM 792 C CA . LEU A 1 106 ? -8.335 8.821 -0.913 1.00 96.50 106 LEU A CA 1
ATOM 793 C C . LEU A 1 106 ? -8.166 8.712 -2.441 1.00 96.50 106 LEU A C 1
ATOM 795 O O . LEU A 1 106 ? -7.204 9.240 -2.995 1.00 96.50 106 LEU A O 1
ATOM 799 N N . GLU A 1 107 ? -9.132 8.110 -3.139 1.00 95.75 107 GLU A N 1
ATOM 800 C CA . GLU A 1 107 ? -9.154 7.999 -4.608 1.00 95.75 107 GLU A CA 1
ATOM 801 C C . GLU A 1 107 ? -9.225 9.352 -5.328 1.00 95.75 107 GLU A C 1
ATOM 803 O O . GLU A 1 107 ? -8.717 9.467 -6.447 1.00 95.75 107 GLU A O 1
ATOM 808 N N . ASN A 1 108 ? -9.864 10.348 -4.706 1.00 95.50 108 ASN A N 1
ATOM 809 C CA . ASN A 1 108 ? -9.971 11.713 -5.225 1.00 95.50 108 ASN A CA 1
ATOM 810 C C . ASN A 1 108 ? -8.704 12.542 -4.980 1.00 95.50 108 ASN A C 1
ATOM 812 O O . ASN A 1 108 ? -8.463 13.509 -5.698 1.00 95.50 108 ASN A O 1
ATOM 816 N N . VAL A 1 109 ? -7.914 12.184 -3.965 1.00 95.31 109 VAL A N 1
ATOM 817 C CA . VAL A 1 109 ? -6.632 12.837 -3.672 1.00 95.31 109 VAL A CA 1
ATOM 818 C C . VAL A 1 109 ? -5.528 12.313 -4.588 1.00 95.31 109 VAL A C 1
ATOM 820 O O . VAL A 1 109 ? -4.682 13.088 -5.019 1.00 95.31 109 VAL A O 1
ATOM 823 N N . LEU A 1 110 ? -5.530 11.014 -4.892 1.00 95.25 110 LEU A N 1
ATOM 824 C CA . LEU A 1 110 ? -4.465 10.369 -5.658 1.00 95.25 110 LEU A CA 1
ATOM 825 C C . LEU A 1 110 ? -4.755 10.349 -7.162 1.00 95.25 110 LEU A C 1
ATOM 827 O O . LEU A 1 110 ? -5.837 9.961 -7.610 1.00 95.25 110 LEU A O 1
ATOM 831 N N . GLU A 1 111 ? -3.749 10.673 -7.968 1.00 92.06 111 GLU A N 1
ATOM 832 C CA . GLU A 1 111 ? -3.765 10.454 -9.413 1.00 92.06 111 GLU A CA 1
ATOM 833 C C . GLU A 1 111 ? -2.957 9.207 -9.801 1.00 92.06 111 GLU A C 1
ATOM 835 O O . GLU A 1 111 ? -2.044 8.794 -9.095 1.00 92.06 111 GLU A O 1
ATOM 840 N N . ALA A 1 112 ? -3.244 8.616 -10.969 1.00 88.06 112 ALA A N 1
ATOM 841 C CA . ALA A 1 112 ? -2.530 7.417 -11.430 1.00 88.06 112 ALA A CA 1
ATOM 842 C C . ALA A 1 112 ? -1.017 7.653 -11.562 1.00 88.06 112 ALA A C 1
ATOM 844 O O . ALA A 1 112 ? -0.223 6.794 -11.198 1.00 88.06 112 ALA A O 1
ATOM 845 N N . LYS A 1 113 ? -0.628 8.851 -12.015 1.00 89.19 113 LYS A N 1
ATOM 846 C CA . LYS A 1 113 ? 0.774 9.270 -12.130 1.00 89.19 113 LYS A CA 1
ATOM 847 C C . LYS A 1 113 ? 1.487 9.380 -10.779 1.00 89.19 113 LYS A C 1
ATOM 849 O O . LYS A 1 113 ? 2.703 9.281 -10.743 1.00 89.19 113 LYS A O 1
ATOM 854 N N . ASP A 1 114 ? 0.747 9.626 -9.693 1.00 90.38 114 ASP A N 1
ATOM 855 C CA . ASP A 1 114 ? 1.342 9.746 -8.360 1.00 90.38 114 ASP A CA 1
ATOM 856 C C . ASP A 1 114 ? 1.798 8.360 -7.860 1.00 90.38 114 ASP A C 1
ATOM 858 O O . ASP A 1 114 ? 2.702 8.272 -7.039 1.00 90.38 114 ASP A O 1
ATOM 862 N N . LEU A 1 115 ? 1.203 7.276 -8.378 1.00 91.56 115 LEU A N 1
ATOM 863 C CA . LEU A 1 115 ? 1.527 5.895 -8.013 1.00 91.56 115 LEU A CA 1
ATOM 864 C C . LEU A 1 115 ? 2.491 5.204 -8.994 1.00 91.56 115 LEU A C 1
ATOM 866 O O . LEU A 1 115 ? 2.840 4.043 -8.784 1.00 91.56 115 LEU A O 1
ATOM 870 N N . ASP A 1 116 ? 2.920 5.882 -10.060 1.00 89.94 116 ASP A N 1
ATOM 871 C CA . ASP A 1 116 ? 3.845 5.309 -11.041 1.00 89.94 116 ASP A CA 1
ATOM 872 C C . ASP A 1 116 ? 5.238 5.123 -10.425 1.00 89.94 116 ASP A C 1
ATOM 874 O O . ASP A 1 116 ? 5.850 6.078 -9.957 1.00 89.94 116 ASP A O 1
ATOM 878 N N . GLY A 1 117 ? 5.737 3.887 -10.384 1.00 88.00 117 GLY A N 1
ATOM 879 C CA . GLY A 1 117 ? 6.993 3.536 -9.711 1.00 88.00 117 GLY A CA 1
ATOM 880 C C . GLY A 1 117 ? 6.896 3.368 -8.187 1.00 88.00 117 GLY A C 1
ATOM 881 O O . GLY A 1 117 ? 7.908 3.091 -7.543 1.00 88.00 117 GLY A O 1
ATOM 882 N N . VAL A 1 118 ? 5.703 3.490 -7.594 1.00 94.44 118 VAL A N 1
ATOM 883 C CA . VAL A 1 118 ? 5.441 3.028 -6.220 1.00 94.44 118 VAL A CA 1
ATOM 884 C C . VAL A 1 118 ? 5.374 1.497 -6.237 1.00 94.44 118 VAL A C 1
ATOM 886 O O . VAL A 1 118 ? 4.776 0.901 -7.132 1.00 94.44 118 VAL A O 1
ATOM 889 N N . TRP A 1 119 ? 5.995 0.834 -5.260 1.00 94.44 119 TRP A N 1
ATOM 890 C CA . TRP A 1 119 ? 6.055 -0.633 -5.224 1.00 94.44 119 TRP A CA 1
ATOM 891 C C . TRP A 1 119 ? 4.687 -1.266 -4.969 1.00 94.44 119 TRP A C 1
ATOM 893 O O . TRP A 1 119 ? 4.404 -2.363 -5.444 1.00 94.44 119 TRP A O 1
ATOM 903 N N . GLY A 1 120 ? 3.825 -0.558 -4.252 1.00 95.62 120 GLY A N 1
ATOM 904 C CA . GLY A 1 120 ? 2.455 -0.955 -3.983 1.00 95.62 120 GLY A CA 1
ATOM 905 C C . GLY A 1 120 ? 1.898 -0.196 -2.792 1.00 95.62 120 GLY A C 1
ATOM 906 O O . GLY A 1 120 ? 2.540 0.710 -2.242 1.00 95.62 120 GLY A O 1
ATOM 907 N N . TYR A 1 121 ? 0.691 -0.570 -2.391 1.00 97.38 121 TYR A N 1
ATOM 908 C CA . TYR A 1 121 ? 0.065 -0.032 -1.196 1.00 97.38 121 TYR A CA 1
ATOM 909 C C . TYR A 1 121 ? -0.748 -1.086 -0.452 1.00 97.38 121 TYR A C 1
ATOM 911 O O . TYR A 1 121 ? -1.242 -2.046 -1.032 1.00 97.38 121 TYR A O 1
ATOM 919 N N . THR A 1 122 ? -0.929 -0.873 0.841 1.00 97.31 122 THR A N 1
ATOM 920 C CA . THR A 1 122 ? -1.805 -1.658 1.704 1.00 97.31 122 THR A CA 1
ATOM 921 C C . THR A 1 122 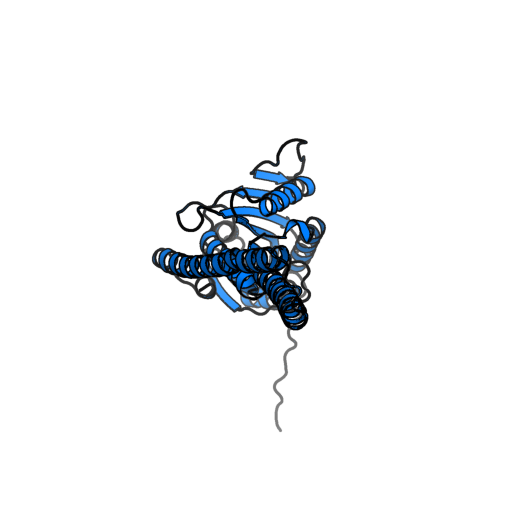? -2.979 -0.786 2.145 1.00 97.31 122 THR A C 1
ATOM 923 O O . THR A 1 122 ? -2.762 0.342 2.586 1.00 97.31 122 THR A O 1
ATOM 926 N N . LEU A 1 123 ? -4.209 -1.301 2.066 1.00 97.75 123 LEU A N 1
ATOM 927 C CA . LEU A 1 123 ? -5.389 -0.737 2.727 1.00 97.75 123 LEU A CA 1
ATOM 928 C C . LEU A 1 123 ? -5.819 -1.631 3.884 1.00 97.75 123 LEU A C 1
ATOM 930 O O . LEU A 1 123 ? -6.038 -2.822 3.692 1.00 97.75 123 LEU A O 1
ATOM 934 N N . VAL A 1 124 ? -6.018 -1.042 5.056 1.00 97.75 124 VAL A N 1
ATOM 935 C CA . VAL A 1 124 ? -6.540 -1.727 6.238 1.00 97.75 124 VAL A CA 1
ATOM 936 C C . VAL A 1 124 ? -7.886 -1.121 6.599 1.00 97.75 124 VAL A C 1
ATOM 938 O O . VAL A 1 124 ? -7.974 0.048 6.981 1.00 97.75 124 VAL A O 1
ATOM 941 N N . TYR A 1 125 ? -8.934 -1.927 6.472 1.00 97.31 125 TYR A N 1
ATOM 942 C CA . TYR A 1 125 ? -10.281 -1.613 6.931 1.00 97.31 125 TYR A CA 1
ATOM 943 C C . TYR A 1 125 ? -10.389 -1.997 8.407 1.00 97.31 125 TYR A C 1
ATOM 945 O O . TYR A 1 125 ? -10.585 -3.169 8.726 1.00 97.31 125 TYR A O 1
ATOM 953 N N . GLN A 1 126 ? -10.228 -1.025 9.303 1.00 95.94 126 GLN A N 1
ATOM 954 C CA . GLN A 1 126 ? -10.294 -1.222 10.751 1.00 95.94 126 GLN A CA 1
ATOM 955 C C . GLN A 1 126 ? -11.623 -0.719 11.311 1.00 95.94 126 GLN A C 1
ATOM 957 O O . GLN A 1 126 ? -12.083 0.359 10.929 1.00 95.94 126 GLN A O 1
ATOM 962 N N . ALA A 1 127 ? -12.245 -1.487 12.205 1.00 95.25 127 ALA A N 1
ATOM 963 C CA . ALA A 1 127 ? -13.387 -1.012 12.981 1.00 95.25 127 ALA A CA 1
ATOM 964 C C . ALA A 1 127 ? -13.529 -1.726 14.325 1.00 95.25 127 ALA A C 1
ATOM 966 O O . ALA A 1 127 ? -13.118 -2.881 14.490 1.00 95.25 127 ALA A O 1
ATOM 967 N N . VAL A 1 128 ? -14.189 -1.039 15.253 1.00 93.81 128 VAL A N 1
ATOM 968 C CA . VAL A 1 128 ? -14.540 -1.560 16.570 1.00 93.81 128 VAL A CA 1
ATOM 969 C C . VAL A 1 128 ? -15.929 -2.197 16.527 1.00 93.81 128 VAL A C 1
ATOM 971 O O . VAL A 1 128 ? -16.930 -1.589 16.140 1.00 93.81 128 VAL A O 1
ATOM 974 N N . LEU A 1 129 ? -16.014 -3.459 16.933 1.00 94.38 129 LEU A N 1
ATOM 975 C CA . LEU A 1 129 ? -17.262 -4.206 17.020 1.00 94.38 129 LEU A CA 1
ATOM 976 C C . LEU A 1 129 ? -18.083 -3.771 18.231 1.00 94.38 129 LEU A C 1
ATOM 978 O O . LEU A 1 129 ? -17.562 -3.510 19.315 1.00 94.38 129 LEU A O 1
ATOM 982 N N . LYS A 1 130 ? -19.409 -3.794 18.081 1.00 91.38 130 LYS A N 1
ATOM 983 C CA . LYS A 1 130 ? -20.308 -3.646 19.232 1.00 91.38 130 LYS A CA 1
ATOM 984 C C . LYS A 1 130 ? -20.223 -4.857 20.146 1.00 91.38 130 LYS A C 1
ATOM 986 O O . LYS A 1 130 ? -19.970 -5.980 19.712 1.00 91.38 130 LYS A O 1
ATOM 991 N N . GLN A 1 131 ? -20.513 -4.634 21.425 1.00 88.12 131 GLN A N 1
ATOM 992 C CA . GLN A 1 131 ? -20.504 -5.694 22.425 1.00 88.12 131 GLN A CA 1
ATOM 993 C C . GLN A 1 131 ? -21.419 -6.863 22.019 1.00 88.12 131 GLN A C 1
ATOM 995 O O . GLN A 1 131 ? -22.593 -6.666 21.704 1.00 88.12 131 GLN A O 1
ATOM 1000 N N . GLY A 1 132 ? -20.875 -8.082 22.053 1.00 87.44 132 GLY A N 1
ATOM 1001 C CA . GLY A 1 132 ? -21.602 -9.312 21.722 1.00 87.44 132 GLY A CA 1
ATOM 1002 C C . GLY A 1 132 ? -21.759 -9.592 20.224 1.00 87.44 132 GLY A C 1
ATOM 1003 O O . GLY A 1 132 ? -22.478 -10.523 19.865 1.00 87.44 132 GLY A O 1
ATOM 1004 N N . ILE A 1 133 ? -21.119 -8.807 19.352 1.00 91.62 133 ILE A N 1
ATOM 1005 C CA . ILE A 1 133 ? -21.047 -9.098 17.920 1.00 91.62 133 ILE A CA 1
ATOM 1006 C C . ILE A 1 133 ? -19.833 -9.982 17.633 1.00 91.62 133 ILE A C 1
ATOM 1008 O O . ILE A 1 133 ? -18.700 -9.616 17.931 1.00 91.62 133 ILE A O 1
ATOM 1012 N N . GLU A 1 134 ? -20.084 -11.127 17.001 1.00 91.94 134 GLU A N 1
ATOM 1013 C CA . GLU A 1 134 ? -19.038 -12.038 16.535 1.00 91.94 134 GLU A CA 1
ATOM 1014 C C . GLU A 1 134 ? -18.326 -11.479 15.298 1.00 91.94 134 GLU A C 1
ATOM 1016 O O . GLU A 1 134 ? -18.965 -11.055 14.327 1.00 91.94 134 GLU A O 1
ATOM 1021 N N . ALA A 1 135 ? -16.994 -11.528 15.313 1.00 93.31 135 ALA A N 1
ATOM 1022 C CA . ALA A 1 135 ? -16.157 -10.903 14.295 1.00 93.31 135 ALA A CA 1
ATOM 1023 C C . ALA A 1 135 ? -16.363 -11.517 12.899 1.00 93.31 135 ALA A C 1
ATOM 1025 O O . ALA A 1 135 ? -16.505 -10.782 11.925 1.00 93.31 135 ALA A O 1
ATOM 1026 N N . ASP A 1 136 ? -16.502 -12.845 12.806 1.00 94.06 136 ASP A N 1
ATOM 1027 C CA . ASP A 1 136 ? -16.755 -13.542 11.535 1.00 94.06 136 ASP A CA 1
ATOM 1028 C C . ASP A 1 136 ? -18.111 -13.164 10.924 1.00 94.06 136 ASP A C 1
ATOM 1030 O O . ASP A 1 136 ? -18.245 -13.002 9.709 1.00 94.06 136 ASP A O 1
ATOM 1034 N N . ALA A 1 137 ? -19.144 -13.010 11.757 1.00 93.19 137 ALA A N 1
ATOM 1035 C CA . ALA A 1 137 ? -20.469 -12.615 11.289 1.00 93.19 137 ALA A CA 1
ATOM 1036 C C . ALA A 1 137 ? -20.462 -11.168 10.774 1.00 93.19 137 ALA A C 1
ATOM 1038 O O . ALA A 1 137 ? -21.043 -10.881 9.725 1.00 93.19 137 ALA A O 1
ATOM 1039 N N . ALA A 1 138 ? -19.768 -10.270 11.483 1.00 93.88 138 ALA A N 1
ATOM 1040 C CA . ALA A 1 138 ? -19.581 -8.889 11.057 1.00 93.88 138 ALA A CA 1
ATOM 1041 C C . ALA A 1 138 ? -18.773 -8.801 9.752 1.00 93.88 138 ALA A C 1
ATOM 1043 O O . ALA A 1 138 ? -19.217 -8.139 8.813 1.00 93.88 138 ALA A O 1
ATOM 1044 N N . PHE A 1 139 ? -17.643 -9.509 9.662 1.00 94.94 139 PHE A N 1
ATOM 1045 C CA . PHE A 1 139 ? -16.802 -9.588 8.467 1.00 94.94 139 PHE A CA 1
ATOM 1046 C C . PHE A 1 139 ? -17.610 -10.020 7.237 1.00 94.94 139 PHE A C 1
ATOM 1048 O O . PHE A 1 139 ? -17.666 -9.294 6.244 1.00 94.94 139 PHE A O 1
ATOM 1055 N N . ASN A 1 140 ? -18.324 -11.148 7.331 1.00 93.19 140 ASN A N 1
ATOM 1056 C CA . ASN A 1 140 ? -19.128 -11.677 6.227 1.00 93.19 140 ASN A CA 1
ATOM 1057 C C . ASN A 1 140 ? -20.237 -10.708 5.789 1.00 93.19 140 ASN A C 1
ATOM 1059 O O . ASN A 1 140 ? -20.507 -10.567 4.597 1.00 93.19 140 ASN A O 1
ATOM 1063 N N . GLY A 1 141 ? -20.857 -10.000 6.739 1.00 91.31 141 GLY A N 1
ATOM 1064 C CA . GLY A 1 141 ? -21.859 -8.974 6.441 1.00 91.31 141 GLY A CA 1
ATOM 1065 C C . GLY A 1 141 ? -21.297 -7.738 5.726 1.00 91.31 141 GLY A C 1
ATOM 1066 O O . GLY A 1 141 ? -22.057 -7.000 5.098 1.00 91.31 141 GLY A O 1
ATOM 1067 N N . MET A 1 142 ? -19.983 -7.509 5.801 1.00 92.06 142 MET A N 1
ATOM 1068 C CA . MET A 1 142 ? -19.305 -6.324 5.266 1.00 92.06 142 MET A CA 1
ATOM 1069 C C . MET A 1 142 ? -18.442 -6.597 4.027 1.00 92.06 142 MET A C 1
ATOM 1071 O O . MET A 1 142 ? -17.967 -5.635 3.427 1.00 92.06 142 MET A O 1
ATOM 1075 N N . LEU A 1 143 ? -18.318 -7.854 3.579 1.00 91.12 143 LEU A N 1
ATOM 1076 C CA . LEU A 1 143 ? -17.548 -8.255 2.388 1.00 91.12 143 LEU A CA 1
ATOM 1077 C C . LEU A 1 143 ? -17.697 -7.324 1.167 1.00 91.12 143 LEU A C 1
ATOM 1079 O O . LEU A 1 143 ? -16.676 -6.941 0.599 1.00 91.12 143 LEU A O 1
ATOM 1083 N N . PRO A 1 144 ? -18.908 -6.867 0.776 1.00 90.12 144 PRO A N 1
ATOM 1084 C CA . PRO A 1 144 ? -19.065 -5.997 -0.394 1.00 90.12 144 PRO A CA 1
ATOM 1085 C C . PRO A 1 144 ? -18.409 -4.612 -0.266 1.00 90.12 144 PRO A C 1
ATOM 1087 O O . PRO A 1 144 ? -18.384 -3.852 -1.232 1.00 90.12 144 PRO A O 1
ATOM 1090 N N . VAL A 1 145 ? -17.964 -4.226 0.932 1.00 92.69 145 VAL A N 1
ATOM 1091 C CA . VAL A 1 145 ? -17.315 -2.936 1.191 1.00 92.69 145 VAL A CA 1
ATOM 1092 C C . VAL A 1 145 ? -15.818 -3.001 0.916 1.00 92.69 145 VAL A C 1
ATOM 1094 O O . VAL A 1 145 ? -15.250 -2.007 0.464 1.00 92.69 145 VAL A O 1
ATOM 1097 N N . PHE A 1 146 ? -15.185 -4.141 1.183 1.00 94.25 146 PHE A N 1
ATOM 1098 C CA . PHE A 1 146 ? -13.736 -4.296 1.139 1.00 94.25 146 PHE A CA 1
ATOM 1099 C C . PHE A 1 146 ? -13.251 -4.347 -0.306 1.00 94.25 146 PHE A C 1
ATOM 1101 O O . PHE A 1 146 ? -13.575 -5.270 -1.048 1.00 94.25 146 PHE A O 1
ATOM 1108 N N . GLN A 1 147 ? -12.520 -3.320 -0.734 1.00 93.69 147 GLN A N 1
ATOM 1109 C CA . GLN A 1 147 ? -12.006 -3.223 -2.102 1.00 93.69 147 GLN A CA 1
ATOM 1110 C C . GLN A 1 147 ? -10.682 -2.458 -2.119 1.00 93.69 147 GLN A C 1
ATOM 1112 O O . GLN A 1 147 ? -10.411 -1.622 -1.253 1.00 93.69 147 GLN A O 1
ATOM 1117 N N . ARG A 1 148 ? -9.867 -2.700 -3.141 1.00 93.75 148 ARG A N 1
ATOM 1118 C CA . ARG A 1 148 ? -8.751 -1.815 -3.490 1.00 93.75 148 ARG A CA 1
ATOM 1119 C C . ARG A 1 148 ? -9.253 -0.454 -3.974 1.00 93.75 148 ARG A C 1
ATOM 1121 O O . ARG A 1 148 ? -10.439 -0.278 -4.262 1.00 93.75 148 ARG A O 1
ATOM 1128 N N . LEU A 1 149 ? -8.340 0.507 -4.087 1.00 94.31 149 LEU A N 1
ATOM 1129 C CA . LEU A 1 149 ? -8.643 1.796 -4.704 1.00 94.31 149 LEU A CA 1
ATOM 1130 C C . LEU A 1 149 ? -9.018 1.586 -6.172 1.00 94.31 149 LEU A C 1
ATOM 1132 O O . LEU A 1 149 ? -8.321 0.883 -6.897 1.00 94.31 149 LEU A O 1
ATOM 1136 N N . ARG A 1 150 ? -10.113 2.214 -6.608 1.00 92.00 150 ARG A N 1
ATOM 1137 C CA . ARG A 1 150 ? -10.635 2.181 -7.986 1.00 92.00 150 ARG A CA 1
ATOM 1138 C C . ARG A 1 150 ? -10.939 0.778 -8.525 1.00 92.00 150 ARG A C 1
ATOM 1140 O O . ARG A 1 150 ? -11.109 0.614 -9.731 1.00 92.00 150 ARG A O 1
ATOM 1147 N N . SER A 1 151 ? -11.064 -0.214 -7.645 1.00 90.12 151 SER A N 1
ATOM 1148 C CA . SER A 1 151 ? -11.453 -1.573 -8.010 1.00 90.12 151 SER A CA 1
ATOM 1149 C C . SER A 1 151 ? -12.955 -1.780 -7.830 1.00 90.12 151 SER A C 1
ATOM 1151 O O . SER A 1 151 ? -13.558 -1.307 -6.868 1.00 90.12 151 SER A O 1
ATOM 1153 N N . SER A 1 152 ? -13.560 -2.530 -8.750 1.00 83.50 152 SER A N 1
ATOM 1154 C CA . SER A 1 152 ? -14.931 -3.044 -8.635 1.00 83.50 152 SER A CA 1
ATOM 1155 C C . SER A 1 152 ? -14.970 -4.548 -8.333 1.00 83.50 152 SER A C 1
ATOM 1157 O O . SER A 1 152 ? -16.024 -5.177 -8.459 1.00 83.50 152 SER A O 1
ATOM 1159 N N . GLY A 1 153 ? -13.816 -5.143 -8.016 1.00 78.31 153 GLY A N 1
ATOM 1160 C CA . GLY A 1 153 ? -13.680 -6.565 -7.725 1.00 78.31 153 GLY A CA 1
ATOM 1161 C C . GLY A 1 153 ? -14.450 -6.978 -6.472 1.00 78.31 153 GLY A C 1
ATOM 1162 O O . GLY A 1 153 ? -14.667 -6.181 -5.559 1.00 78.31 153 GLY A O 1
ATOM 1163 N N . HIS A 1 154 ? -14.881 -8.236 -6.454 1.00 80.38 154 HIS A N 1
ATOM 1164 C CA . HIS A 1 154 ? -15.342 -8.883 -5.229 1.00 80.38 154 HIS A CA 1
ATOM 1165 C C . HIS A 1 154 ? -14.123 -9.510 -4.559 1.00 80.38 154 HIS A C 1
ATOM 1167 O O . HIS A 1 154 ? -13.269 -10.054 -5.259 1.00 80.38 154 HIS A O 1
ATOM 1173 N N . VAL A 1 155 ? -14.045 -9.414 -3.235 1.00 85.56 155 VAL A N 1
ATOM 1174 C CA . VAL A 1 155 ? -12.952 -9.997 -2.453 1.00 85.56 155 VAL A CA 1
ATOM 1175 C C . VAL A 1 155 ? -13.447 -11.195 -1.655 1.00 85.56 155 VAL A C 1
ATOM 1177 O O . VAL A 1 155 ? -14.622 -11.264 -1.284 1.00 85.56 155 VAL A O 1
ATOM 1180 N N . GLU A 1 156 ? -12.537 -12.117 -1.372 1.00 88.19 156 GLU A N 1
ATOM 1181 C CA . GLU A 1 156 ? -12.765 -13.291 -0.535 1.00 88.19 156 GLU A CA 1
ATOM 1182 C C . GLU A 1 156 ? -11.608 -13.415 0.465 1.00 88.19 156 GLU A C 1
ATOM 1184 O O . GLU A 1 156 ? -10.493 -12.997 0.155 1.00 88.19 156 GLU A O 1
ATOM 1189 N N . PRO A 1 157 ? -11.837 -13.949 1.676 1.00 92.94 157 PRO A N 1
ATOM 1190 C CA . PRO A 1 157 ? -10.755 -14.141 2.633 1.00 92.94 157 PRO A CA 1
ATOM 1191 C C . PRO A 1 157 ? -9.707 -15.114 2.074 1.00 92.94 157 PRO A C 1
ATOM 1193 O O . PRO A 1 157 ? -10.024 -16.248 1.718 1.00 92.94 157 PRO A O 1
ATOM 1196 N N . LEU A 1 158 ? -8.458 -14.656 2.023 1.00 94.56 158 LEU A N 1
ATOM 1197 C CA . LEU A 1 158 ? -7.285 -15.414 1.587 1.00 94.56 158 LEU A CA 1
ATOM 1198 C C . LEU A 1 158 ? -6.568 -16.077 2.768 1.00 94.56 158 LEU A C 1
ATOM 1200 O O . LEU A 1 158 ? -6.079 -17.195 2.644 1.00 94.56 158 LEU A O 1
ATOM 1204 N N . ALA A 1 159 ? -6.511 -15.377 3.902 1.00 95.62 159 ALA A N 1
ATOM 1205 C CA . ALA A 1 159 ? -5.917 -15.843 5.151 1.00 95.62 159 ALA A CA 1
ATOM 1206 C C . ALA A 1 159 ? -6.529 -15.094 6.340 1.00 95.62 159 ALA A C 1
ATOM 1208 O O . ALA A 1 159 ? -7.005 -13.963 6.183 1.00 95.62 159 ALA A O 1
ATOM 1209 N N . GLN A 1 160 ? -6.483 -15.687 7.533 1.00 96.06 160 GLN A N 1
ATOM 1210 C CA . GLN A 1 160 ? -6.941 -15.030 8.755 1.00 96.06 160 GLN A CA 1
ATOM 1211 C C . GLN A 1 160 ? -6.089 -15.380 9.978 1.00 96.06 160 GLN A C 1
ATOM 1213 O O . GLN A 1 160 ? -5.525 -16.463 10.092 1.00 96.06 160 GLN A O 1
ATOM 1218 N N . ALA A 1 161 ? -5.998 -14.458 10.929 1.00 95.00 161 ALA A N 1
ATOM 1219 C CA . ALA A 1 161 ? -5.258 -14.676 12.163 1.00 95.00 161 ALA A CA 1
ATOM 1220 C C . ALA A 1 161 ? -5.897 -13.925 13.330 1.00 95.00 161 ALA A C 1
ATOM 1222 O O . ALA A 1 161 ? -6.285 -12.762 13.198 1.00 95.00 161 ALA A O 1
ATOM 1223 N N . ASP A 1 162 ? -5.960 -14.583 14.485 1.00 94.25 162 ASP A N 1
ATOM 1224 C CA . ASP A 1 162 ? -6.211 -13.901 15.750 1.00 94.25 162 ASP A CA 1
ATOM 1225 C C . ASP A 1 162 ? -4.944 -13.134 16.154 1.00 94.25 162 ASP A C 1
ATOM 1227 O O . ASP A 1 162 ? -3.833 -13.668 16.104 1.00 94.25 162 ASP A O 1
ATOM 1231 N N . VAL A 1 163 ? -5.112 -11.871 16.539 1.00 92.38 163 VAL A N 1
ATOM 1232 C CA . VAL A 1 163 ? -4.031 -10.975 16.964 1.00 92.38 163 VAL A CA 1
ATOM 1233 C C . VAL A 1 163 ? -4.406 -10.299 18.278 1.00 92.38 163 VAL A C 1
ATOM 1235 O O . VAL A 1 163 ? -5.557 -10.327 18.718 1.00 92.38 163 VAL A O 1
ATOM 1238 N N . SER A 1 164 ? -3.436 -9.656 18.923 1.00 90.00 164 SER A N 1
ATOM 1239 C CA . SER A 1 164 ? -3.718 -8.819 20.088 1.00 90.00 164 SER A CA 1
ATOM 1240 C C . SER A 1 164 ? -4.760 -7.756 19.733 1.00 90.00 164 SER A C 1
ATOM 1242 O O . SER A 1 164 ? -4.547 -6.953 18.831 1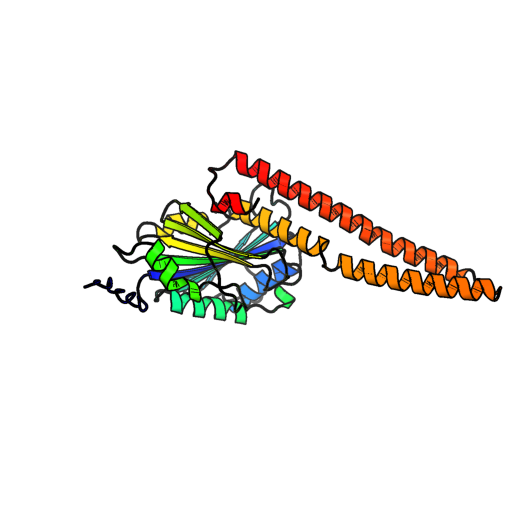.00 90.00 164 SER A O 1
ATOM 1244 N N . GLY A 1 165 ? -5.890 -7.766 20.439 1.00 91.88 165 GLY A N 1
ATOM 1245 C CA . GLY A 1 165 ? -6.967 -6.793 20.252 1.00 91.88 165 GLY A CA 1
ATOM 1246 C C . GLY A 1 165 ? -8.033 -7.161 19.219 1.00 91.88 165 GLY A C 1
ATOM 1247 O O . GLY A 1 165 ? -9.005 -6.424 19.102 1.00 91.88 165 GLY A O 1
ATOM 1248 N N . GLY A 1 166 ? -7.927 -8.284 18.500 1.00 94.38 166 GLY A N 1
ATOM 1249 C CA . GLY A 1 166 ? -8.978 -8.678 17.559 1.00 94.38 166 GLY A CA 1
ATOM 1250 C C . GLY A 1 166 ? -8.567 -9.753 16.562 1.00 94.38 166 GLY A C 1
ATOM 1251 O O . GLY A 1 166 ? -7.763 -10.635 16.857 1.00 94.38 166 GLY A O 1
ATOM 1252 N N . ARG A 1 167 ? -9.144 -9.682 15.364 1.00 95.88 167 ARG A N 1
ATOM 1253 C CA . ARG A 1 167 ? -8.862 -10.601 14.260 1.00 95.88 167 ARG A CA 1
ATOM 1254 C C . ARG A 1 167 ? -8.545 -9.829 12.991 1.00 95.88 167 ARG A C 1
ATOM 1256 O O . ARG A 1 167 ? -9.180 -8.817 12.703 1.00 95.88 167 ARG A O 1
ATOM 1263 N N . VAL A 1 168 ? -7.584 -10.350 12.237 1.00 96.25 168 VAL A N 1
ATOM 1264 C CA . VAL A 1 168 ? -7.154 -9.827 10.941 1.00 96.25 168 VAL A CA 1
ATOM 1265 C C . VAL A 1 168 ? -7.495 -10.826 9.846 1.00 96.25 168 VAL A C 1
ATOM 1267 O O . VAL A 1 168 ? -7.244 -12.021 9.991 1.00 96.25 168 VAL A O 1
ATOM 1270 N N . TRP A 1 169 ? -7.999 -10.316 8.727 1.00 97.44 169 TRP A N 1
ATOM 1271 C CA . TRP A 1 169 ? -8.158 -11.042 7.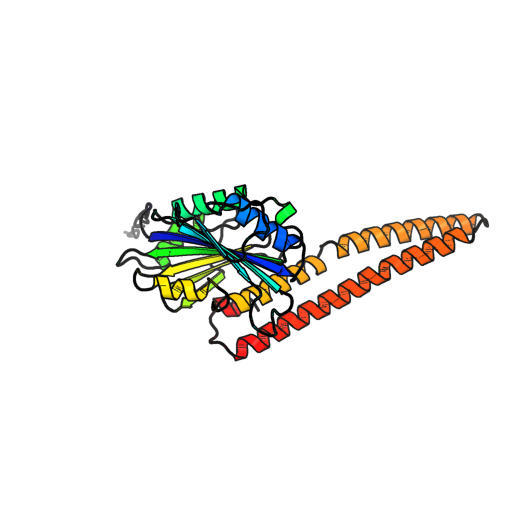473 1.00 97.44 169 TRP A CA 1
ATOM 1272 C C . TRP A 1 169 ? -7.347 -10.362 6.384 1.00 97.44 169 TRP A C 1
ATOM 1274 O O . TRP A 1 169 ? -7.402 -9.142 6.236 1.00 97.44 169 TRP A O 1
ATOM 1284 N N . LEU A 1 170 ? -6.651 -11.159 5.587 1.00 96.62 170 LEU A N 1
ATOM 1285 C CA . LEU A 1 170 ? -6.136 -10.763 4.285 1.00 96.62 170 LEU A CA 1
ATOM 1286 C C . LEU A 1 170 ? -7.187 -11.143 3.245 1.00 96.62 170 LEU A C 1
ATOM 1288 O O . LEU A 1 170 ? -7.593 -12.301 3.197 1.00 96.62 170 LEU A O 1
ATOM 1292 N N . VAL A 1 171 ? -7.660 -10.185 2.449 1.00 95.56 171 VAL A N 1
ATOM 1293 C CA . VAL A 1 171 ? -8.789 -10.410 1.520 1.00 95.56 171 VAL A CA 1
ATOM 1294 C C . VAL A 1 171 ? -8.451 -10.135 0.063 1.00 95.56 171 VAL A C 1
ATOM 1296 O O . VAL A 1 171 ? -9.179 -10.548 -0.833 1.00 95.56 171 VAL A O 1
ATOM 1299 N N . ASP A 1 172 ? -7.363 -9.418 -0.193 1.00 92.94 172 ASP A N 1
ATOM 1300 C CA . ASP A 1 172 ? -6.897 -9.175 -1.551 1.00 92.94 172 ASP A CA 1
ATOM 1301 C C . ASP A 1 172 ? -5.383 -8.963 -1.535 1.00 92.94 172 ASP A C 1
ATOM 1303 O O . ASP A 1 172 ? -4.857 -8.257 -0.672 1.00 92.94 172 ASP A O 1
ATOM 1307 N N . VAL A 1 173 ? -4.693 -9.569 -2.493 1.00 89.56 173 VAL A N 1
ATOM 1308 C CA . VAL A 1 173 ? -3.277 -9.347 -2.793 1.00 89.56 173 VAL A CA 1
ATOM 1309 C C . VAL A 1 173 ? -3.178 -9.316 -4.302 1.00 89.56 173 VAL A C 1
ATOM 1311 O O . VAL A 1 173 ? -3.671 -10.228 -4.966 1.00 89.56 173 VAL A O 1
ATOM 1314 N N . HIS A 1 174 ? -2.523 -8.296 -4.847 1.00 80.00 174 HIS A N 1
ATOM 1315 C CA . HIS A 1 174 ? -2.312 -8.229 -6.283 1.00 80.00 174 HIS A CA 1
ATOM 1316 C C . HIS A 1 174 ? -0.845 -8.326 -6.677 1.00 80.00 174 HIS A C 1
ATOM 1318 O O . HIS A 1 174 ? -0.021 -7.444 -6.437 1.00 80.00 174 HIS A O 1
ATOM 1324 N N . ASP A 1 175 ? -0.564 -9.422 -7.368 1.00 69.38 175 ASP A N 1
ATOM 1325 C CA . ASP A 1 175 ? 0.735 -9.802 -7.903 1.00 69.38 175 ASP A CA 1
ATOM 1326 C C . ASP A 1 175 ? 0.917 -9.320 -9.364 1.00 69.38 175 ASP A C 1
ATOM 1328 O O . ASP A 1 175 ? 1.989 -9.453 -9.954 1.00 69.38 175 ASP A O 1
ATOM 1332 N N . ARG A 1 176 ? -0.131 -8.714 -9.944 1.00 72.25 176 ARG A N 1
ATOM 1333 C CA . ARG A 1 176 ? -0.200 -8.186 -11.316 1.00 72.25 176 ARG A CA 1
ATOM 1334 C C . ARG A 1 176 ? -0.879 -6.819 -11.356 1.00 72.25 176 ARG A C 1
ATOM 1336 O O . ARG A 1 176 ? -1.859 -6.603 -10.645 1.00 72.25 176 ARG A O 1
ATOM 1343 N N . GLY A 1 177 ? -0.414 -5.972 -12.276 1.00 81.31 177 GLY A N 1
ATOM 1344 C CA . GLY A 1 177 ? -0.886 -4.595 -12.455 1.00 81.31 177 GLY A CA 1
ATOM 1345 C C . GLY A 1 177 ? -0.151 -3.600 -11.552 1.00 81.31 177 GLY A C 1
ATOM 1346 O O . GLY A 1 177 ? 0.278 -3.950 -10.457 1.00 81.31 177 GLY A O 1
ATOM 1347 N N . ASP A 1 178 ? 0.014 -2.367 -12.024 1.00 84.75 178 ASP A N 1
ATOM 1348 C CA . ASP A 1 178 ? 0.739 -1.303 -11.320 1.00 84.75 178 ASP A CA 1
ATOM 1349 C C . ASP A 1 178 ? -0.204 -0.191 -10.835 1.00 84.75 178 ASP A C 1
ATOM 1351 O O . ASP A 1 178 ? -1.397 -0.152 -11.150 1.00 84.75 178 ASP A O 1
ATOM 1355 N N . GLY A 1 179 ? 0.331 0.733 -10.036 1.00 89.19 179 GLY A N 1
ATOM 1356 C CA . GLY A 1 179 ? -0.413 1.886 -9.540 1.00 89.19 179 GLY A CA 1
ATOM 1357 C C . GLY A 1 179 ? -1.591 1.477 -8.654 1.00 89.19 179 GLY A C 1
ATOM 1358 O O . GLY A 1 179 ? -1.404 0.846 -7.616 1.00 89.19 179 GLY A O 1
ATOM 1359 N N . PHE A 1 180 ? -2.817 1.826 -9.058 1.00 91.25 180 PHE A N 1
ATOM 1360 C CA . PHE A 1 180 ? -4.027 1.490 -8.297 1.00 91.25 180 PHE A CA 1
ATOM 1361 C C . PHE A 1 180 ? -4.291 -0.018 -8.204 1.00 91.25 180 PHE A C 1
ATOM 1363 O O . PHE A 1 180 ? -4.920 -0.454 -7.240 1.00 91.25 180 PHE A O 1
ATOM 1370 N N . ASP A 1 181 ? -3.769 -0.813 -9.139 1.00 90.38 181 ASP A N 1
ATOM 1371 C CA . ASP A 1 181 ? -3.945 -2.263 -9.108 1.00 90.38 181 ASP A CA 1
ATOM 1372 C C . ASP A 1 181 ? -2.999 -2.952 -8.111 1.00 90.38 181 ASP A C 1
ATOM 1374 O O . ASP A 1 181 ? -3.340 -4.019 -7.605 1.00 90.38 181 ASP A O 1
ATOM 1378 N N . ALA A 1 182 ? -1.878 -2.326 -7.737 1.00 92.25 182 ALA A N 1
ATOM 1379 C CA . ALA A 1 182 ? -0.852 -2.882 -6.844 1.00 92.25 182 ALA A CA 1
ATOM 1380 C C . ALA A 1 182 ? -1.213 -2.769 -5.344 1.00 92.25 182 ALA A C 1
ATOM 1382 O O . ALA A 1 182 ? -0.400 -2.347 -4.518 1.00 92.25 182 ALA A O 1
ATOM 1383 N N . GLY A 1 183 ? -2.463 -3.091 -5.005 1.00 94.31 183 GLY A N 1
ATOM 1384 C CA . GLY A 1 183 ? -3.004 -3.005 -3.652 1.00 94.31 183 GLY A CA 1
ATOM 1385 C C . GLY A 1 183 ? -3.040 -4.350 -2.923 1.00 94.31 183 GLY A C 1
ATOM 1386 O O . GLY A 1 183 ? -3.420 -5.364 -3.503 1.00 94.31 183 GLY A O 1
ATOM 1387 N N . THR A 1 184 ? -2.738 -4.331 -1.631 1.00 95.44 184 THR A N 1
ATOM 1388 C CA . THR A 1 184 ? -3.057 -5.390 -0.663 1.00 95.44 184 THR A CA 1
ATOM 1389 C C . THR A 1 184 ? -4.172 -4.890 0.247 1.00 95.44 184 THR A C 1
ATOM 1391 O O . THR A 1 184 ? -4.167 -3.724 0.643 1.00 95.44 184 THR A O 1
ATOM 1394 N N . VAL A 1 185 ? -5.142 -5.738 0.584 1.00 96.69 185 VAL A N 1
ATOM 1395 C CA . VAL A 1 185 ? -6.274 -5.355 1.435 1.00 96.69 185 VAL A CA 1
ATOM 1396 C C . VAL A 1 185 ? -6.361 -6.256 2.655 1.00 96.69 185 VAL A C 1
ATOM 1398 O O . VAL A 1 185 ? -6.535 -7.470 2.540 1.00 96.69 185 VAL A O 1
ATOM 1401 N N . TYR A 1 186 ? -6.327 -5.620 3.822 1.00 97.50 186 TYR A N 1
ATOM 1402 C CA . TYR A 1 186 ? -6.637 -6.227 5.104 1.00 97.50 186 TYR A CA 1
ATOM 1403 C C . TYR A 1 186 ? -7.949 -5.705 5.662 1.00 97.50 186 TYR A C 1
ATOM 1405 O O . TYR A 1 186 ? -8.345 -4.558 5.442 1.00 97.50 186 TYR A O 1
ATOM 1413 N N . VAL A 1 187 ? -8.576 -6.540 6.474 1.00 97.19 187 VAL A N 1
ATOM 1414 C CA . VAL A 1 187 ? -9.671 -6.158 7.356 1.00 97.19 187 VAL A CA 1
ATOM 1415 C C . VAL A 1 187 ? -9.260 -6.512 8.770 1.00 97.19 187 VAL A C 1
ATOM 1417 O O . VAL A 1 187 ? -8.721 -7.592 8.999 1.00 97.19 187 VAL A O 1
ATOM 1420 N N . THR A 1 188 ? -9.515 -5.621 9.718 1.00 96.38 188 THR A N 1
ATOM 1421 C CA . THR A 1 188 ? -9.300 -5.895 11.133 1.00 96.38 188 THR A CA 1
ATOM 1422 C C . THR A 1 188 ? -10.512 -5.472 11.945 1.00 96.38 188 THR A C 1
ATOM 1424 O O . THR A 1 188 ? -11.025 -4.362 11.796 1.00 96.38 188 THR A O 1
ATOM 1427 N N . LEU A 1 189 ? -11.004 -6.392 12.769 1.00 96.06 189 LEU A N 1
ATOM 1428 C CA . LEU A 1 189 ? -12.172 -6.188 13.615 1.00 96.06 189 LEU A CA 1
ATOM 1429 C C . LEU A 1 189 ? -11.814 -6.607 15.036 1.00 96.06 189 LEU A C 1
ATOM 1431 O O . LEU A 1 189 ? -11.324 -7.717 15.255 1.00 96.06 189 LEU A O 1
ATOM 1435 N N . GLY A 1 190 ? -12.082 -5.730 15.997 1.00 94.25 190 GLY A N 1
ATOM 1436 C CA . GLY A 1 190 ? -11.787 -5.974 17.407 1.00 94.25 190 GLY A CA 1
ATOM 1437 C C . GLY A 1 190 ? -12.899 -5.486 18.324 1.00 94.25 190 GLY A C 1
ATOM 1438 O O . GLY A 1 190 ? -13.717 -4.666 17.909 1.00 94.25 190 GLY A O 1
ATOM 1439 N N . PRO A 1 191 ? -12.974 -5.990 19.563 1.00 93.75 191 PRO A N 1
ATOM 1440 C CA . PRO A 1 191 ? -13.826 -5.403 20.587 1.00 93.75 191 PRO A CA 1
ATOM 1441 C C . PRO A 1 191 ? -13.329 -3.999 21.001 1.00 93.75 191 PRO A C 1
ATOM 1443 O O . PRO A 1 191 ? -12.188 -3.639 20.707 1.00 93.75 191 PRO A O 1
ATOM 1446 N N . PRO A 1 192 ? -14.148 -3.209 21.723 1.00 88.62 192 PRO A N 1
ATOM 1447 C CA . PRO A 1 192 ? -13.793 -1.844 22.131 1.00 88.62 192 PRO A CA 1
ATOM 1448 C C . PRO A 1 192 ? -12.530 -1.714 22.988 1.00 88.62 192 PRO A C 1
ATOM 1450 O O . PRO A 1 192 ? -11.857 -0.695 22.944 1.00 88.62 192 PRO A O 1
ATOM 1453 N N . ASP A 1 193 ? -12.185 -2.734 23.768 1.00 90.38 193 ASP A N 1
ATOM 1454 C CA . ASP A 1 193 ? -10.972 -2.768 24.589 1.00 90.38 193 ASP A CA 1
ATOM 1455 C C . ASP A 1 193 ? -9.717 -3.210 23.814 1.00 90.38 193 ASP A C 1
ATOM 1457 O O . ASP A 1 193 ? -8.617 -3.192 24.366 1.00 90.38 193 ASP A O 1
ATOM 1461 N N . GLY A 1 194 ? -9.867 -3.600 22.544 1.00 89.25 194 GLY A N 1
ATOM 1462 C CA . GLY A 1 194 ? -8.790 -4.089 21.684 1.00 89.25 194 GLY A CA 1
ATOM 1463 C C . GLY A 1 194 ? -8.247 -3.080 20.668 1.00 89.25 194 GLY A C 1
ATOM 1464 O O . GLY A 1 194 ? -7.272 -3.391 19.988 1.00 89.25 194 GLY A O 1
ATOM 1465 N N . GLU A 1 195 ? -8.841 -1.889 20.551 1.00 88.19 195 GLU A N 1
ATOM 1466 C CA . GLU A 1 195 ? -8.528 -0.923 19.485 1.00 88.19 195 GLU A CA 1
ATOM 1467 C C . GLU A 1 195 ? -7.047 -0.506 19.456 1.00 88.19 195 GLU A C 1
ATOM 1469 O O . GLU A 1 195 ? -6.410 -0.562 18.404 1.00 88.19 195 GLU A O 1
ATOM 1474 N N . GLU A 1 196 ? -6.476 -0.135 20.608 1.00 87.62 196 GLU A N 1
ATOM 1475 C CA . GLU A 1 196 ? -5.074 0.300 20.703 1.00 87.62 196 GLU A CA 1
ATOM 1476 C C . GLU A 1 196 ? -4.110 -0.818 20.276 1.00 87.62 196 GLU A C 1
ATOM 1478 O O . GLU A 1 196 ? -3.187 -0.589 19.497 1.00 87.62 196 GLU A O 1
ATOM 1483 N N . ALA A 1 197 ? -4.385 -2.056 20.696 1.00 91.06 197 ALA A N 1
ATOM 1484 C CA . ALA A 1 197 ? -3.583 -3.214 20.314 1.00 91.06 197 ALA A CA 1
ATOM 1485 C C . ALA A 1 197 ? -3.690 -3.540 18.813 1.00 91.06 197 ALA A C 1
ATOM 1487 O O . ALA A 1 197 ? -2.714 -4.001 18.223 1.00 91.06 197 ALA A O 1
ATOM 1488 N N . LEU A 1 198 ? -4.835 -3.269 18.173 1.00 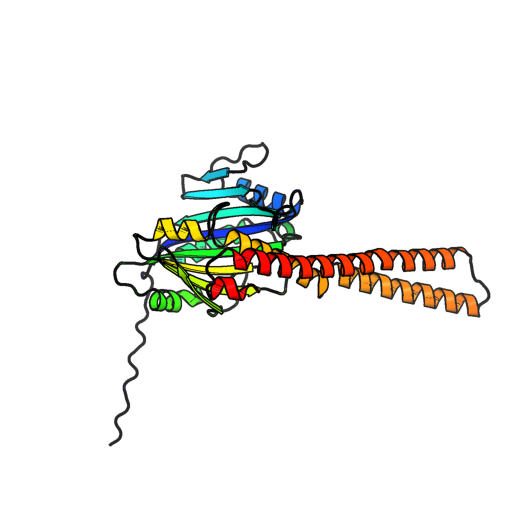90.12 198 LEU A N 1
ATOM 1489 C CA . LEU A 1 198 ? -4.981 -3.411 16.721 1.00 90.12 198 LEU A CA 1
ATOM 1490 C C . LEU A 1 198 ? -4.195 -2.351 15.945 1.00 90.12 198 LEU A C 1
ATOM 1492 O O . LEU A 1 198 ? -3.642 -2.664 14.887 1.00 90.12 198 LEU A O 1
ATOM 1496 N N . LEU A 1 199 ? -4.099 -1.122 16.458 1.00 87.12 199 LEU A N 1
ATOM 1497 C CA . LEU A 1 199 ? -3.278 -0.081 15.835 1.00 87.12 199 LEU A CA 1
ATOM 1498 C C . LEU A 1 199 ? -1.797 -0.482 15.804 1.00 87.12 199 LEU A C 1
ATOM 1500 O O . LEU A 1 199 ? -1.148 -0.292 14.774 1.00 87.12 199 LEU A O 1
ATOM 1504 N N . ASP A 1 200 ? -1.291 -1.127 16.858 1.00 90.31 200 ASP A N 1
ATOM 1505 C CA . ASP A 1 200 ? 0.085 -1.648 16.919 1.00 90.31 200 ASP A CA 1
ATOM 1506 C C . ASP A 1 200 ? 0.376 -2.741 15.870 1.00 90.31 200 ASP A C 1
ATOM 1508 O O . ASP A 1 200 ? 1.536 -3.032 15.564 1.00 90.31 200 ASP A O 1
ATOM 1512 N N . VAL A 1 201 ? -0.651 -3.351 15.270 1.00 91.44 201 VAL A N 1
ATOM 1513 C CA . VAL A 1 201 ? -0.466 -4.344 14.201 1.00 91.44 201 VAL A CA 1
ATOM 1514 C C . VAL A 1 201 ? -0.137 -3.677 12.861 1.00 91.44 201 VAL A C 1
ATOM 1516 O O . VAL A 1 201 ? 0.672 -4.218 12.103 1.00 91.44 201 VAL A O 1
ATOM 1519 N N . PHE A 1 202 ? -0.709 -2.502 12.574 1.00 90.75 202 PHE A N 1
ATOM 1520 C CA . PHE A 1 202 ? -0.686 -1.897 11.232 1.00 90.75 202 PHE A CA 1
ATOM 1521 C C . PHE A 1 202 ? -0.055 -0.505 11.149 1.00 90.75 202 PHE A C 1
ATOM 1523 O O . PHE A 1 202 ? 0.423 -0.112 10.080 1.00 90.75 202 PHE A O 1
ATOM 1530 N N . TYR A 1 203 ? -0.053 0.264 12.238 1.00 91.25 203 TYR A N 1
ATOM 1531 C CA . TYR A 1 203 ? 0.292 1.677 12.192 1.00 91.25 203 TYR A CA 1
ATOM 1532 C C . TYR A 1 203 ? 1.649 1.996 12.831 1.00 91.25 203 TYR A C 1
ATOM 1534 O O . TYR A 1 203 ? 1.928 1.695 13.988 1.00 91.25 203 TYR A O 1
ATOM 1542 N N . GLY A 1 204 ? 2.492 2.704 12.082 1.00 90.81 204 GLY A N 1
ATOM 1543 C CA . GLY A 1 204 ? 3.778 3.209 12.541 1.00 90.81 204 GLY A CA 1
ATOM 1544 C C . GLY A 1 204 ? 4.976 2.288 12.265 1.00 90.81 204 GLY A C 1
ATOM 1545 O O . GLY A 1 204 ? 4.844 1.169 11.780 1.00 90.81 204 GLY A O 1
ATOM 1546 N N . PRO A 1 205 ? 6.197 2.758 12.584 1.00 90.81 205 PRO A N 1
ATOM 1547 C CA . PRO A 1 205 ? 7.461 2.104 12.232 1.00 90.81 205 PRO A CA 1
ATOM 1548 C C . PRO A 1 205 ? 7.739 0.816 13.011 1.00 90.81 205 PRO A C 1
ATOM 1550 O O . PRO A 1 205 ? 8.689 0.111 12.687 1.00 90.81 205 PRO A O 1
ATOM 1553 N N . ALA A 1 206 ? 6.970 0.558 14.068 1.00 90.56 206 ALA A N 1
ATOM 1554 C CA . ALA A 1 206 ? 7.081 -0.631 14.902 1.00 90.56 206 ALA A CA 1
ATOM 1555 C C . ALA A 1 206 ? 5.924 -1.614 14.667 1.00 90.56 206 ALA A C 1
ATOM 1557 O O . ALA A 1 206 ? 5.849 -2.617 15.370 1.00 90.56 206 ALA A O 1
ATOM 1558 N N . ALA A 1 207 ? 5.040 -1.327 13.703 1.00 91.19 207 ALA A N 1
ATOM 1559 C CA . ALA A 1 207 ? 3.877 -2.156 13.443 1.00 91.19 207 ALA A CA 1
ATOM 1560 C C . ALA A 1 207 ? 4.278 -3.580 13.044 1.00 91.19 207 ALA A C 1
ATOM 1562 O O . ALA A 1 207 ? 5.198 -3.770 12.239 1.00 91.19 207 ALA A O 1
ATOM 1563 N N . LEU A 1 208 ? 3.565 -4.572 13.581 1.00 89.00 208 LEU A N 1
ATOM 1564 C CA . LEU A 1 208 ? 3.870 -5.991 13.371 1.00 89.00 208 LEU A CA 1
ATOM 1565 C C . LEU A 1 208 ? 3.915 -6.367 11.881 1.00 89.00 208 LEU A C 1
ATOM 1567 O O . LEU A 1 208 ? 4.823 -7.081 11.452 1.00 89.00 208 LEU A O 1
ATOM 1571 N N . LEU A 1 209 ? 2.960 -5.865 11.090 1.00 89.81 209 LEU A N 1
ATOM 1572 C CA . LEU A 1 209 ? 2.840 -6.187 9.665 1.00 89.81 209 LEU A CA 1
ATOM 1573 C C . LEU A 1 209 ? 3.636 -5.264 8.735 1.00 89.81 209 LEU A C 1
ATOM 1575 O O . LEU A 1 209 ? 3.683 -5.504 7.532 1.00 89.81 209 LEU A O 1
ATOM 1579 N N . LEU A 1 210 ? 4.349 -4.261 9.255 1.00 91.31 210 LEU A N 1
ATOM 1580 C CA . LEU A 1 210 ? 5.112 -3.342 8.408 1.00 91.31 210 LEU A CA 1
ATOM 1581 C C . LEU A 1 210 ? 6.237 -4.042 7.633 1.00 91.31 210 LEU A C 1
ATOM 1583 O O . LEU A 1 210 ? 6.391 -3.835 6.429 1.00 91.31 210 LEU A O 1
ATOM 1587 N N . ALA A 1 211 ? 7.060 -4.825 8.332 1.00 89.62 211 ALA A N 1
ATOM 1588 C CA . ALA A 1 211 ? 8.181 -5.541 7.731 1.00 89.62 211 ALA A CA 1
ATOM 1589 C C . ALA A 1 211 ? 7.749 -6.589 6.682 1.00 89.62 211 ALA A C 1
ATOM 1591 O O . ALA A 1 211 ? 8.303 -6.537 5.581 1.00 89.62 211 ALA A O 1
ATOM 1592 N N . PRO A 1 212 ? 6.782 -7.494 6.952 1.00 89.00 212 PRO A N 1
ATOM 1593 C CA . PRO A 1 212 ? 6.335 -8.458 5.949 1.00 89.00 212 PRO A CA 1
ATOM 1594 C C . PRO A 1 212 ? 5.718 -7.765 4.744 1.00 89.00 212 PRO A C 1
ATOM 1596 O O . PRO A 1 212 ? 6.101 -8.093 3.626 1.00 89.00 212 PRO A O 1
ATOM 1599 N N . ASP A 1 213 ? 4.862 -6.757 4.950 1.00 91.69 213 ASP A N 1
ATOM 1600 C CA . ASP A 1 213 ? 4.265 -6.012 3.839 1.00 91.69 213 ASP A CA 1
ATOM 1601 C C . ASP A 1 213 ? 5.334 -5.326 2.989 1.00 91.69 213 ASP A C 1
ATOM 1603 O O . ASP A 1 213 ? 5.267 -5.356 1.765 1.00 91.69 213 ASP A O 1
ATOM 1607 N N . THR A 1 214 ? 6.351 -4.731 3.618 1.00 92.88 214 THR A N 1
ATOM 1608 C CA . THR A 1 214 ? 7.442 -4.076 2.883 1.00 92.88 214 THR A CA 1
ATOM 1609 C C . THR A 1 214 ? 8.192 -5.070 1.995 1.00 92.88 214 THR A C 1
ATOM 1611 O O . THR A 1 214 ? 8.460 -4.775 0.829 1.00 92.88 214 THR A O 1
ATOM 1614 N N . ILE A 1 215 ? 8.526 -6.249 2.534 1.00 91.06 215 ILE A N 1
ATOM 1615 C CA . ILE A 1 215 ? 9.221 -7.308 1.790 1.00 91.06 215 ILE A CA 1
ATOM 1616 C C . ILE A 1 215 ? 8.333 -7.814 0.644 1.00 91.06 215 ILE A C 1
ATOM 1618 O O . ILE A 1 215 ? 8.804 -7.926 -0.490 1.00 91.06 215 ILE A O 1
ATOM 1622 N N . ALA A 1 216 ? 7.051 -8.062 0.927 1.00 91.19 216 ALA A N 1
ATOM 1623 C CA . ALA A 1 216 ? 6.079 -8.562 -0.036 1.00 91.19 216 ALA A CA 1
ATOM 1624 C C . ALA A 1 216 ? 5.855 -7.570 -1.185 1.00 91.19 216 ALA A C 1
ATOM 1626 O O . ALA A 1 216 ? 6.061 -7.922 -2.343 1.00 91.19 216 ALA A O 1
ATOM 1627 N N . HIS A 1 217 ? 5.535 -6.305 -0.889 1.00 93.38 217 HIS A N 1
ATOM 1628 C CA . HIS A 1 217 ? 5.292 -5.274 -1.908 1.00 93.38 217 HIS A CA 1
ATOM 1629 C C . HIS A 1 217 ? 6.504 -5.030 -2.798 1.00 93.38 217 HIS A C 1
ATOM 1631 O O . HIS A 1 217 ? 6.355 -4.867 -4.010 1.00 93.38 217 HIS A O 1
ATOM 1637 N N . LYS A 1 218 ? 7.713 -5.063 -2.231 1.00 92.56 218 LYS A N 1
ATOM 1638 C CA . LYS A 1 218 ? 8.939 -4.978 -3.027 1.00 92.56 218 LYS A CA 1
ATOM 1639 C C . LYS A 1 218 ? 9.101 -6.188 -3.950 1.00 92.56 218 LYS A C 1
ATOM 1641 O O . LYS A 1 218 ? 9.388 -6.010 -5.131 1.00 92.56 218 LYS A O 1
ATOM 1646 N N . GLY A 1 219 ? 8.875 -7.398 -3.437 1.00 90.88 219 GLY A N 1
ATOM 1647 C CA . GLY A 1 219 ? 8.915 -8.625 -4.233 1.00 90.88 219 GLY A CA 1
ATOM 1648 C C . GLY A 1 219 ? 7.877 -8.625 -5.359 1.00 90.88 219 GLY A C 1
ATOM 1649 O O . GLY A 1 219 ? 8.214 -8.912 -6.506 1.00 90.88 219 GLY A O 1
ATOM 1650 N N . TYR A 1 220 ? 6.636 -8.225 -5.068 1.00 91.06 220 TYR A N 1
ATOM 1651 C CA . TYR A 1 220 ? 5.577 -8.099 -6.070 1.00 91.06 220 TYR A CA 1
ATOM 1652 C C . TYR A 1 220 ? 5.937 -7.062 -7.134 1.00 91.06 220 TYR A C 1
ATOM 1654 O O . TYR A 1 220 ? 5.783 -7.337 -8.321 1.00 91.06 220 TYR A O 1
ATOM 1662 N N . TYR A 1 221 ? 6.476 -5.906 -6.743 1.00 91.62 221 TYR A N 1
ATOM 1663 C CA . TYR A 1 221 ? 6.952 -4.901 -7.692 1.00 91.62 221 TYR A CA 1
ATOM 1664 C C . TYR A 1 221 ? 8.035 -5.454 -8.623 1.00 91.62 221 TYR A C 1
ATOM 1666 O O . TYR A 1 221 ? 7.904 -5.366 -9.844 1.00 91.62 221 TYR A O 1
ATOM 1674 N N . GLU A 1 222 ? 9.077 -6.079 -8.070 1.00 89.25 222 GLU A N 1
ATOM 1675 C CA . GLU A 1 222 ? 10.156 -6.682 -8.858 1.00 89.25 222 GLU A CA 1
ATOM 1676 C C . GLU A 1 222 ? 9.627 -7.775 -9.800 1.00 89.25 222 GLU A C 1
ATOM 1678 O O . GLU A 1 222 ? 10.055 -7.863 -10.953 1.00 89.25 222 GLU A O 1
ATOM 1683 N N . MET A 1 223 ? 8.650 -8.567 -9.349 1.00 87.31 223 MET A N 1
ATOM 1684 C CA . MET A 1 223 ? 8.007 -9.595 -10.164 1.00 87.31 223 MET A CA 1
ATOM 1685 C C . MET A 1 223 ? 7.204 -8.989 -11.320 1.00 87.31 223 MET A C 1
ATOM 1687 O O . MET A 1 223 ? 7.299 -9.478 -12.445 1.00 87.31 223 MET A O 1
ATOM 1691 N N . ARG A 1 224 ? 6.458 -7.903 -11.090 1.00 87.12 224 ARG A N 1
ATOM 1692 C CA . ARG A 1 224 ? 5.724 -7.202 -12.157 1.00 87.12 224 ARG A CA 1
ATOM 1693 C C . ARG A 1 224 ? 6.667 -6.606 -13.196 1.00 87.12 224 ARG A C 1
ATOM 1695 O O . ARG A 1 224 ? 6.447 -6.788 -14.394 1.00 87.12 224 ARG A O 1
ATOM 1702 N N . GLN A 1 225 ? 7.769 -5.997 -12.753 1.00 84.94 225 GLN A N 1
ATOM 1703 C CA . GLN A 1 225 ? 8.807 -5.509 -13.665 1.00 84.94 225 GLN A CA 1
ATOM 1704 C C . GLN A 1 225 ? 9.455 -6.646 -14.469 1.00 84.94 225 GLN A C 1
ATOM 1706 O O . GLN A 1 225 ? 9.830 -6.440 -15.623 1.00 84.94 225 GLN A O 1
ATOM 1711 N N . TYR A 1 226 ? 9.549 -7.846 -13.888 1.00 80.56 226 TYR A N 1
ATOM 1712 C CA . TYR A 1 226 ? 10.079 -9.031 -14.558 1.00 80.56 226 TYR A CA 1
ATOM 1713 C C . TYR A 1 226 ? 9.109 -9.628 -15.591 1.00 80.56 226 TYR A C 1
ATOM 1715 O O . TYR A 1 226 ? 9.554 -10.090 -16.639 1.00 80.56 226 TYR A O 1
ATOM 1723 N N . LEU A 1 227 ? 7.802 -9.645 -15.298 1.00 76.50 227 LEU A N 1
ATOM 1724 C CA . LEU A 1 227 ? 6.784 -10.317 -16.116 1.00 76.50 227 LEU A CA 1
ATOM 1725 C C . LEU A 1 227 ? 6.240 -9.488 -17.282 1.00 76.50 227 LEU A C 1
ATOM 1727 O O . LEU A 1 227 ? 5.760 -10.092 -18.235 1.00 76.50 227 LEU A O 1
ATOM 1731 N N . GLY A 1 228 ? 6.272 -8.157 -17.208 1.00 66.31 228 GLY A N 1
ATOM 1732 C CA . GLY A 1 228 ? 5.772 -7.337 -18.317 1.00 66.31 228 GLY A CA 1
ATOM 1733 C C . GLY A 1 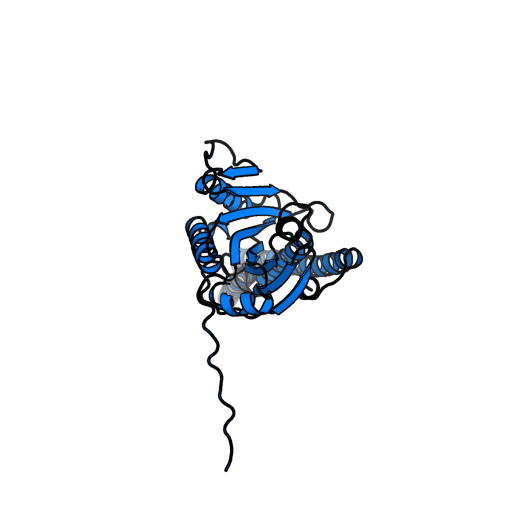228 ? 5.794 -5.828 -18.115 1.00 66.31 228 GLY A C 1
ATOM 1734 O O . GLY A 1 228 ? 4.976 -5.106 -18.680 1.00 66.31 228 GLY A O 1
ATOM 1735 N N . GLY A 1 229 ? 6.712 -5.344 -17.276 1.00 70.44 229 GLY A N 1
ATOM 1736 C CA . GLY A 1 229 ? 6.915 -3.916 -17.049 1.00 70.44 229 GLY A CA 1
ATOM 1737 C C . GLY A 1 229 ? 7.746 -3.239 -18.143 1.00 70.44 229 GLY A C 1
ATOM 1738 O O . GLY A 1 229 ? 7.855 -3.694 -19.284 1.00 70.44 229 GLY A O 1
ATOM 1739 N N . ASP A 1 230 ? 8.413 -2.148 -17.769 1.00 71.25 230 ASP A N 1
ATOM 1740 C CA . ASP A 1 230 ? 9.216 -1.328 -18.684 1.00 71.25 230 ASP A CA 1
ATOM 1741 C C . ASP A 1 230 ? 10.348 -2.119 -19.374 1.00 71.25 230 ASP A C 1
ATOM 1743 O O . ASP A 1 230 ? 10.748 -1.805 -20.494 1.00 71.25 230 ASP A O 1
ATOM 1747 N N . LEU A 1 231 ? 10.844 -3.188 -18.741 1.00 71.31 231 LEU A N 1
ATOM 1748 C CA . LEU A 1 231 ? 11.880 -4.051 -19.312 1.00 71.31 231 LEU A CA 1
ATOM 1749 C C . LEU A 1 231 ? 11.392 -4.897 -20.487 1.00 71.31 231 LEU A C 1
ATOM 1751 O O . LEU A 1 231 ? 12.139 -5.027 -21.454 1.00 71.31 231 LEU A O 1
ATOM 1755 N N . GLU A 1 232 ? 10.175 -5.448 -20.436 1.00 74.94 232 GLU A N 1
ATOM 1756 C CA . GLU A 1 232 ? 9.616 -6.198 -21.568 1.00 74.94 232 GLU A CA 1
ATOM 1757 C C . GLU A 1 232 ? 9.412 -5.258 -22.756 1.00 74.94 232 GLU A C 1
ATOM 1759 O O . GLU A 1 232 ? 9.865 -5.555 -23.861 1.00 74.94 232 GLU A O 1
ATOM 1764 N N . ARG A 1 233 ? 8.833 -4.076 -22.509 1.00 78.94 233 ARG A N 1
ATOM 1765 C CA . ARG A 1 233 ? 8.661 -3.040 -23.534 1.00 78.94 233 ARG A CA 1
ATOM 1766 C C . ARG A 1 233 ? 9.999 -2.648 -24.165 1.00 78.94 233 ARG A C 1
ATOM 1768 O O . ARG A 1 233 ? 10.139 -2.708 -25.383 1.00 78.94 233 ARG A O 1
ATOM 1775 N N . ARG A 1 234 ? 11.012 -2.320 -23.352 1.00 76.19 234 ARG A N 1
ATOM 1776 C CA . ARG A 1 234 ? 12.361 -1.979 -23.845 1.00 76.19 234 ARG A CA 1
ATOM 1777 C C . ARG A 1 234 ? 13.021 -3.137 -24.588 1.00 76.19 234 ARG A C 1
ATOM 1779 O O . ARG A 1 234 ? 13.753 -2.891 -25.546 1.00 76.19 234 ARG A O 1
ATOM 1786 N N . TYR A 1 235 ? 12.803 -4.378 -24.152 1.00 79.19 235 TYR A N 1
ATOM 1787 C CA . TYR A 1 235 ? 13.307 -5.564 -24.841 1.00 79.19 235 TYR A CA 1
ATOM 1788 C C . TYR A 1 235 ? 12.665 -5.711 -26.221 1.00 79.19 235 TYR A C 1
ATOM 1790 O O . TYR A 1 235 ? 13.388 -5.822 -27.207 1.00 79.19 235 TYR A O 1
ATOM 1798 N N . ALA A 1 236 ? 11.332 -5.661 -26.291 1.00 82.56 236 ALA A N 1
ATOM 1799 C CA . ALA A 1 236 ? 10.572 -5.777 -27.529 1.00 82.56 236 ALA A CA 1
ATOM 1800 C C . ALA A 1 236 ? 10.960 -4.678 -28.528 1.00 82.56 236 ALA A C 1
ATOM 1802 O O . ALA A 1 236 ? 11.347 -5.001 -29.648 1.00 82.56 236 ALA A O 1
ATOM 1803 N N . GLU A 1 237 ? 10.987 -3.413 -28.090 1.00 83.81 237 GLU A N 1
ATOM 1804 C CA . GLU A 1 237 ? 11.431 -2.268 -28.902 1.00 83.81 237 GLU A CA 1
ATOM 1805 C C . GLU A 1 237 ? 12.874 -2.453 -29.403 1.00 83.81 237 GLU A C 1
ATOM 1807 O O . GLU A 1 237 ? 13.192 -2.166 -30.556 1.00 83.81 237 GLU A O 1
ATOM 1812 N N . SER A 1 238 ? 13.768 -2.966 -28.550 1.00 80.69 238 SER A N 1
ATOM 1813 C CA . SER A 1 238 ? 15.169 -3.188 -28.925 1.00 80.69 238 SER A CA 1
ATOM 1814 C C . SER A 1 238 ? 15.345 -4.345 -29.911 1.00 80.69 238 SER A C 1
ATOM 1816 O O . SER A 1 238 ? 16.225 -4.271 -30.766 1.00 80.69 238 SER A O 1
ATOM 1818 N N . ILE A 1 239 ? 14.545 -5.411 -29.801 1.00 82.44 239 ILE A N 1
ATOM 1819 C CA . ILE A 1 239 ? 14.568 -6.555 -30.724 1.00 82.44 239 ILE A CA 1
ATOM 1820 C C . ILE A 1 239 ? 13.941 -6.190 -32.068 1.00 82.44 239 ILE A C 1
ATOM 1822 O O . ILE A 1 239 ? 14.499 -6.551 -33.100 1.00 82.44 239 ILE A O 1
ATOM 1826 N N . GLU A 1 240 ? 12.825 -5.462 -32.071 1.00 85.88 240 GLU A N 1
ATOM 1827 C CA . GLU A 1 240 ? 12.201 -4.953 -33.294 1.00 85.88 240 GLU A CA 1
ATOM 1828 C C . GLU A 1 240 ? 13.195 -4.086 -34.073 1.00 85.88 240 GLU A C 1
ATOM 1830 O O . GLU A 1 240 ? 13.525 -4.403 -35.215 1.00 85.88 240 GLU A O 1
ATOM 1835 N N . TYR A 1 241 ? 13.806 -3.102 -33.406 1.00 82.56 241 TYR A N 1
ATOM 1836 C CA . TYR A 1 241 ? 14.819 -2.244 -34.019 1.00 82.56 241 TYR A CA 1
ATOM 1837 C C . TYR A 1 241 ? 16.063 -3.023 -34.484 1.00 82.56 241 TYR A C 1
ATOM 1839 O O . TYR A 1 241 ? 16.670 -2.691 -35.505 1.00 82.56 241 TYR A O 1
ATOM 1847 N N . LEU A 1 242 ? 16.465 -4.077 -33.759 1.00 83.12 242 LEU A N 1
ATOM 1848 C CA . LEU A 1 242 ? 17.572 -4.950 -34.168 1.00 83.12 242 LEU A CA 1
ATOM 1849 C C . LEU A 1 242 ? 17.240 -5.713 -35.452 1.00 83.12 242 LEU A C 1
ATOM 1851 O O . LEU A 1 242 ? 18.098 -5.795 -36.333 1.00 83.12 242 LEU A O 1
ATOM 1855 N N . ASN A 1 243 ? 16.028 -6.259 -35.556 1.00 83.62 243 ASN A N 1
ATOM 1856 C CA . ASN A 1 243 ? 15.578 -6.984 -36.740 1.00 83.62 243 ASN A CA 1
ATOM 1857 C C . ASN A 1 243 ? 15.529 -6.052 -37.951 1.00 83.62 243 ASN A C 1
ATOM 1859 O O . ASN A 1 243 ? 16.145 -6.366 -38.964 1.00 83.62 243 ASN A O 1
ATOM 1863 N N . GLU A 1 244 ? 14.920 -4.871 -37.812 1.00 85.44 244 GLU A N 1
ATOM 1864 C CA . GLU A 1 244 ? 14.867 -3.861 -38.877 1.00 85.44 244 GLU A CA 1
ATOM 1865 C C . GLU A 1 244 ? 16.271 -3.456 -39.350 1.00 85.44 244 GLU A C 1
ATOM 1867 O O . GLU A 1 244 ? 16.577 -3.510 -40.540 1.00 85.44 244 GLU A O 1
ATOM 1872 N N . THR A 1 245 ? 17.170 -3.134 -38.411 1.00 81.94 245 THR A N 1
ATOM 1873 C CA . THR A 1 245 ? 18.555 -2.744 -38.737 1.00 81.94 245 THR A CA 1
ATOM 1874 C C . THR A 1 245 ? 19.320 -3.886 -39.420 1.00 81.94 245 THR A C 1
ATOM 1876 O O . THR A 1 245 ? 20.149 -3.652 -40.304 1.00 81.94 245 THR A O 1
ATOM 1879 N N . THR A 1 246 ? 19.067 -5.132 -39.009 1.00 81.62 246 THR A N 1
ATOM 1880 C CA . THR A 1 246 ? 19.713 -6.321 -39.584 1.00 81.62 246 THR A CA 1
ATOM 1881 C C . THR A 1 246 ? 19.205 -6.594 -40.996 1.00 81.62 246 THR A C 1
ATOM 1883 O O . THR A 1 246 ? 20.018 -6.820 -41.892 1.00 81.62 246 THR A O 1
ATOM 1886 N N . ASP A 1 247 ? 17.894 -6.520 -41.219 1.00 83.81 247 ASP A N 1
ATOM 1887 C CA . ASP A 1 247 ? 17.276 -6.715 -42.532 1.00 83.81 247 ASP A CA 1
ATOM 1888 C C . ASP A 1 247 ? 17.751 -5.652 -43.534 1.00 83.81 247 ASP A C 1
ATOM 1890 O O . ASP A 1 247 ? 18.135 -5.981 -44.660 1.00 83.81 247 ASP A O 1
ATOM 1894 N N . ASP A 1 248 ? 17.835 -4.391 -43.104 1.00 80.38 248 ASP A N 1
ATOM 1895 C CA . ASP A 1 248 ? 18.374 -3.289 -43.904 1.00 80.38 248 ASP A CA 1
ATOM 1896 C C . ASP A 1 248 ? 19.852 -3.486 -44.268 1.00 80.38 248 ASP A C 1
ATOM 1898 O O . ASP A 1 248 ? 20.285 -3.127 -45.367 1.00 80.38 248 ASP A O 1
ATOM 1902 N N . LEU A 1 249 ? 20.655 -4.038 -43.353 1.00 80.25 249 LEU A N 1
ATOM 1903 C CA . LEU A 1 249 ? 22.060 -4.351 -43.614 1.00 80.25 249 LEU A CA 1
ATOM 1904 C C . LEU A 1 249 ? 22.197 -5.517 -44.603 1.00 80.25 249 LEU A C 1
ATOM 1906 O O . LEU A 1 249 ? 23.059 -5.473 -45.484 1.00 80.25 249 LEU A O 1
ATOM 1910 N N . LEU A 1 250 ? 21.356 -6.548 -44.477 1.00 80.94 250 LEU A N 1
ATOM 1911 C CA . LEU A 1 250 ? 21.340 -7.699 -45.382 1.00 80.94 250 LEU A CA 1
ATOM 1912 C C . LEU A 1 250 ? 20.942 -7.288 -46.806 1.00 80.94 250 LEU A C 1
ATOM 1914 O O . LEU A 1 250 ? 21.620 -7.678 -47.757 1.00 80.94 250 LEU A O 1
ATOM 1918 N N . GLN A 1 251 ? 19.926 -6.434 -46.965 1.00 80.19 251 GLN A N 1
ATOM 1919 C CA . GLN A 1 251 ? 19.548 -5.897 -48.279 1.00 80.19 251 GLN A CA 1
ATOM 1920 C C . GLN A 1 251 ? 20.672 -5.071 -48.923 1.00 80.19 251 GLN A C 1
ATOM 1922 O O . GLN A 1 251 ? 20.912 -5.166 -50.129 1.00 80.19 251 GLN A O 1
ATOM 1927 N N . ASP A 1 252 ? 21.398 -4.274 -48.139 1.00 75.56 252 ASP A N 1
ATOM 1928 C CA . ASP A 1 252 ? 22.523 -3.480 -48.647 1.00 75.56 252 ASP A CA 1
ATOM 1929 C C . ASP A 1 252 ? 23.737 -4.342 -49.011 1.00 75.56 252 ASP A C 1
ATOM 1931 O O . ASP A 1 252 ? 24.449 -4.047 -49.978 1.00 75.56 252 ASP A O 1
ATOM 1935 N N . LEU A 1 253 ? 23.968 -5.428 -48.266 1.00 75.75 253 LEU A N 1
ATOM 1936 C CA . LEU A 1 253 ? 24.973 -6.443 -48.586 1.00 75.75 253 LEU A CA 1
ATOM 1937 C C . LEU A 1 253 ? 24.675 -7.106 -49.934 1.00 75.75 253 LEU A C 1
ATOM 1939 O O . LEU A 1 253 ? 25.580 -7.228 -50.763 1.00 75.75 253 LEU A O 1
ATOM 1943 N N . GLU A 1 254 ? 23.416 -7.472 -50.188 1.00 76.25 254 GLU A N 1
ATOM 1944 C CA . GLU A 1 254 ? 22.974 -8.006 -51.483 1.00 76.25 254 GLU A CA 1
ATOM 1945 C C . GLU A 1 254 ? 23.208 -7.007 -52.625 1.00 76.25 254 GLU A C 1
ATOM 1947 O O . GLU A 1 254 ? 23.608 -7.393 -53.728 1.00 76.25 254 GLU A O 1
ATOM 1952 N N . ARG A 1 255 ? 23.039 -5.710 -52.347 1.00 78.69 255 ARG A N 1
ATOM 1953 C CA . ARG A 1 255 ? 23.289 -4.611 -53.294 1.00 78.69 255 ARG A CA 1
ATOM 1954 C C . ARG A 1 255 ? 24.765 -4.200 -53.402 1.00 78.69 255 ARG A C 1
ATOM 1956 O O . ARG A 1 255 ? 25.102 -3.429 -54.296 1.00 78.69 255 ARG A O 1
ATOM 1963 N N . ARG A 1 256 ? 25.657 -4.753 -52.565 1.00 71.50 256 ARG A N 1
ATOM 1964 C CA . ARG A 1 256 ? 27.095 -4.410 -52.446 1.00 71.50 256 ARG A CA 1
ATOM 1965 C C . ARG A 1 256 ? 27.372 -2.945 -52.075 1.00 71.50 256 ARG A C 1
ATOM 1967 O O . ARG A 1 256 ? 28.421 -2.411 -52.432 1.00 71.50 256 ARG A O 1
ATOM 1974 N N . GLU A 1 257 ? 26.471 -2.310 -51.331 1.00 67.06 257 GLU A N 1
ATOM 1975 C CA . GLU A 1 257 ? 26.563 -0.892 -50.939 1.00 67.06 257 GLU A CA 1
ATOM 1976 C C . GLU A 1 257 ? 26.761 -0.695 -49.426 1.00 67.06 257 GLU A C 1
ATOM 1978 O O . GLU A 1 257 ? 26.335 0.310 -48.861 1.00 67.06 257 GLU A O 1
ATOM 1983 N N . VAL A 1 258 ? 27.406 -1.639 -48.733 1.00 61.53 258 VAL A N 1
ATOM 1984 C CA . VAL A 1 258 ? 27.537 -1.565 -47.268 1.00 61.53 258 VAL A CA 1
ATOM 1985 C C . VAL A 1 258 ? 28.327 -0.329 -46.839 1.00 61.53 258 VAL A C 1
ATOM 1987 O O . VAL A 1 258 ? 29.530 -0.220 -47.086 1.00 61.53 258 VAL A O 1
ATOM 1990 N N . LYS A 1 259 ? 27.651 0.586 -46.143 1.00 64.38 259 LYS A N 1
ATOM 1991 C CA . LYS A 1 259 ? 28.254 1.760 -45.500 1.00 64.38 259 LYS A CA 1
ATOM 1992 C C . LYS A 1 259 ? 28.647 1.421 -44.059 1.00 64.38 259 LYS A C 1
ATOM 1994 O O . LYS A 1 259 ? 27.873 0.784 -43.349 1.00 64.38 259 LYS A O 1
ATOM 1999 N N . SER A 1 260 ? 29.826 1.882 -43.623 1.00 65.75 260 SER A N 1
ATOM 2000 C CA . SER A 1 260 ? 30.355 1.700 -42.252 1.00 65.75 260 SER A CA 1
ATOM 2001 C C . SER A 1 260 ? 29.341 2.091 -41.170 1.00 65.75 260 SER A C 1
ATOM 2003 O O . SER A 1 260 ? 29.190 1.389 -40.175 1.00 65.75 260 SER A O 1
ATOM 2005 N N . ASP A 1 261 ? 28.581 3.157 -41.420 1.00 76.50 261 ASP A N 1
ATOM 2006 C CA . ASP A 1 261 ? 27.635 3.743 -40.469 1.00 76.50 261 ASP A CA 1
ATOM 2007 C C . ASP A 1 261 ? 26.522 2.769 -40.030 1.00 76.50 261 ASP A C 1
ATOM 2009 O O . ASP A 1 261 ? 26.034 2.865 -38.902 1.00 76.50 261 ASP A O 1
ATOM 2013 N N . LYS A 1 262 ? 26.151 1.793 -40.878 1.00 69.69 262 LYS A N 1
ATOM 2014 C CA . LYS A 1 262 ? 25.128 0.779 -40.557 1.00 69.69 262 LYS A CA 1
ATOM 2015 C C . LYS A 1 262 ? 25.641 -0.310 -39.611 1.00 69.69 262 LYS A C 1
ATOM 2017 O O . LYS A 1 262 ? 24.891 -0.800 -38.772 1.00 69.69 262 LYS A O 1
ATOM 2022 N N . LEU A 1 263 ? 26.924 -0.671 -39.700 1.00 74.31 263 LEU A N 1
ATOM 2023 C CA . LEU A 1 263 ? 27.547 -1.589 -38.737 1.00 74.31 263 LEU A CA 1
ATOM 2024 C C . LEU A 1 263 ? 27.673 -0.929 -37.359 1.00 74.31 263 LEU A C 1
ATOM 2026 O O . LEU A 1 263 ? 27.425 -1.576 -36.341 1.00 74.31 263 LEU A O 1
ATOM 2030 N N . ASP A 1 264 ? 27.977 0.370 -37.327 1.00 81.25 264 ASP A N 1
ATOM 2031 C CA . ASP A 1 264 ? 28.000 1.160 -36.092 1.00 81.25 264 ASP A CA 1
ATOM 2032 C C . ASP A 1 264 ? 26.598 1.326 -35.484 1.00 81.25 264 ASP A C 1
ATOM 2034 O O . ASP A 1 264 ? 26.438 1.395 -34.264 1.00 81.25 264 ASP A O 1
ATOM 2038 N N . GLU A 1 265 ? 25.556 1.402 -36.312 1.00 80.88 265 GLU A N 1
ATOM 2039 C CA . GLU A 1 265 ? 24.162 1.379 -35.864 1.00 80.88 265 GLU A CA 1
ATOM 2040 C C . GLU A 1 265 ? 23.770 0.019 -35.274 1.00 80.88 265 GLU A C 1
ATOM 2042 O O . GLU A 1 265 ? 23.282 -0.023 -34.145 1.00 80.88 265 GLU A O 1
ATOM 2047 N N . LEU A 1 266 ? 24.104 -1.089 -35.944 1.00 78.69 266 LEU A N 1
ATOM 2048 C CA . LEU A 1 266 ? 23.870 -2.441 -35.427 1.00 78.69 266 LEU A CA 1
ATOM 2049 C C . LEU A 1 266 ? 24.589 -2.677 -34.088 1.00 78.69 266 LEU A C 1
ATOM 2051 O O . LEU A 1 266 ? 23.998 -3.193 -33.138 1.00 78.69 266 LEU A O 1
ATOM 2055 N N . PHE A 1 267 ? 25.850 -2.248 -33.980 1.00 80.88 267 PHE A N 1
ATOM 2056 C CA . PHE A 1 267 ? 26.609 -2.309 -32.731 1.00 80.88 267 PHE A CA 1
ATOM 2057 C C . PHE A 1 267 ? 25.947 -1.488 -31.615 1.00 80.88 267 PHE A C 1
ATOM 2059 O O . PHE A 1 267 ? 25.840 -1.954 -30.478 1.00 80.88 267 PHE A O 1
ATOM 2066 N N . ARG A 1 268 ? 25.456 -0.278 -31.920 1.00 83.50 268 ARG A N 1
ATOM 2067 C CA . ARG A 1 268 ? 24.707 0.548 -30.957 1.00 83.50 268 ARG A CA 1
ATOM 2068 C C . ARG A 1 268 ? 23.426 -0.144 -30.500 1.00 83.50 268 ARG A C 1
ATOM 2070 O O . ARG A 1 268 ? 23.147 -0.122 -29.304 1.00 83.50 268 ARG A O 1
ATOM 2077 N N . THR A 1 269 ? 22.695 -0.793 -31.400 1.00 76.62 269 THR A N 1
ATOM 2078 C CA . THR A 1 269 ? 21.479 -1.545 -31.060 1.00 76.62 269 THR A CA 1
ATOM 2079 C C . THR A 1 269 ? 21.781 -2.751 -30.180 1.00 76.62 269 THR A C 1
ATOM 2081 O O . THR A 1 269 ? 21.129 -2.943 -29.156 1.00 76.62 269 THR A O 1
ATOM 2084 N N . TYR A 1 270 ? 22.834 -3.508 -30.488 1.00 79.44 270 TYR A N 1
ATOM 2085 C CA . TYR A 1 270 ? 23.265 -4.619 -29.640 1.00 79.44 270 TYR A CA 1
ATOM 2086 C C . TYR A 1 270 ? 23.650 -4.142 -28.229 1.00 79.44 270 TYR A C 1
ATOM 2088 O O . TYR A 1 270 ? 23.276 -4.750 -27.227 1.00 79.44 270 TYR A O 1
ATOM 2096 N N . ASN A 1 271 ? 24.321 -2.991 -28.128 1.00 82.00 271 ASN A N 1
ATOM 2097 C CA . ASN A 1 271 ? 24.632 -2.379 -26.837 1.00 82.00 271 ASN A CA 1
ATOM 2098 C C . ASN A 1 271 ? 23.391 -1.891 -26.073 1.00 82.00 271 ASN A C 1
ATOM 2100 O O . ASN A 1 271 ? 23.447 -1.831 -24.848 1.00 82.00 271 ASN A O 1
ATOM 2104 N N . ARG A 1 272 ? 22.268 -1.584 -26.741 1.00 80.88 272 ARG A N 1
ATOM 2105 C CA . ARG A 1 272 ? 20.994 -1.244 -26.072 1.00 80.88 272 ARG A CA 1
ATOM 2106 C C . ARG A 1 272 ? 20.329 -2.453 -25.407 1.00 80.88 272 ARG A C 1
ATOM 2108 O O . ARG A 1 272 ? 19.615 -2.270 -24.425 1.00 80.88 272 ARG A O 1
ATOM 2115 N N . LEU A 1 273 ? 20.618 -3.676 -25.861 1.00 79.50 273 LEU A N 1
ATOM 2116 C CA . LEU A 1 273 ? 20.133 -4.907 -25.220 1.00 79.50 273 LEU A CA 1
ATOM 2117 C C . LEU A 1 273 ? 20.878 -5.235 -23.915 1.00 79.50 273 LEU A C 1
ATOM 2119 O O . LEU A 1 273 ? 20.304 -5.851 -23.016 1.00 79.50 273 LEU A O 1
ATOM 2123 N N . LEU A 1 274 ? 22.142 -4.815 -23.772 1.00 80.75 274 LEU A N 1
ATOM 2124 C CA . LEU A 1 274 ? 22.955 -5.114 -22.584 1.00 80.75 274 LEU A CA 1
ATOM 2125 C C . LEU A 1 274 ? 22.360 -4.561 -21.269 1.00 80.75 274 LEU A C 1
ATOM 2127 O O . LEU A 1 274 ? 22.329 -5.314 -20.287 1.00 80.75 274 LEU A O 1
ATOM 2131 N N . PRO A 1 275 ? 21.851 -3.311 -21.209 1.00 81.44 275 PRO A N 1
ATOM 2132 C CA . PRO A 1 275 ? 21.114 -2.808 -20.052 1.00 81.44 275 PRO A CA 1
ATOM 2133 C C . PRO A 1 275 ? 19.871 -3.629 -19.708 1.00 81.44 275 PRO A C 1
ATOM 2135 O O . PRO A 1 275 ? 19.603 -3.838 -18.531 1.00 81.44 275 PRO A O 1
ATOM 2138 N N . VAL A 1 276 ? 19.137 -4.133 -20.706 1.00 79.75 276 VAL A N 1
ATOM 2139 C CA . VAL A 1 276 ? 17.925 -4.937 -20.478 1.00 79.75 276 VAL A CA 1
ATOM 2140 C C . VAL A 1 276 ? 18.281 -6.270 -19.819 1.00 79.75 276 VAL A C 1
ATOM 2142 O O . VAL A 1 276 ? 17.701 -6.639 -18.800 1.00 79.75 276 VAL A O 1
ATOM 2145 N N . VAL A 1 277 ? 19.294 -6.968 -20.343 1.00 79.50 277 VAL A N 1
ATOM 2146 C CA . VAL A 1 277 ? 19.780 -8.231 -19.759 1.00 79.50 277 VAL A CA 1
ATOM 2147 C C . VAL A 1 277 ? 20.343 -8.014 -18.351 1.00 79.50 277 VAL A C 1
ATOM 2149 O O . VAL A 1 277 ? 20.090 -8.818 -17.451 1.00 79.50 277 VAL A O 1
ATOM 2152 N N . SER A 1 278 ? 21.086 -6.924 -18.144 1.00 84.19 278 SER A N 1
ATOM 2153 C CA . SER A 1 278 ? 21.582 -6.545 -16.815 1.00 84.19 278 SER A CA 1
ATOM 2154 C C . SER A 1 278 ? 20.428 -6.281 -15.845 1.00 84.19 278 SER A C 1
ATOM 2156 O O . SER A 1 278 ? 20.430 -6.843 -14.753 1.00 84.19 278 SER A O 1
ATOM 2158 N N . GLY A 1 279 ? 19.398 -5.546 -16.274 1.00 84.50 279 GLY A N 1
ATOM 2159 C CA . GLY A 1 279 ? 18.197 -5.277 -15.481 1.00 84.50 279 GLY A CA 1
ATOM 2160 C C . GLY A 1 279 ? 17.440 -6.548 -15.085 1.00 84.50 279 GLY A C 1
ATOM 2161 O O . GLY A 1 279 ? 17.078 -6.714 -13.925 1.00 84.50 279 GLY A O 1
ATOM 2162 N N . LEU A 1 280 ? 17.284 -7.516 -15.995 1.00 82.50 280 LEU A N 1
ATOM 2163 C CA . LEU A 1 280 ? 16.676 -8.815 -15.664 1.00 82.50 280 LEU A CA 1
ATOM 2164 C C . LEU A 1 280 ? 17.487 -9.595 -14.617 1.00 82.50 280 LEU A C 1
ATOM 2166 O O . LEU A 1 280 ? 16.920 -10.272 -13.756 1.00 82.50 280 LEU A O 1
ATOM 2170 N N . LYS A 1 281 ? 18.822 -9.512 -14.673 1.00 84.81 281 LYS A N 1
ATOM 2171 C CA . LYS A 1 281 ? 19.702 -10.133 -13.675 1.00 84.81 281 LYS A CA 1
ATOM 2172 C C . LYS A 1 281 ? 19.583 -9.445 -12.314 1.00 84.81 281 LYS A C 1
ATOM 2174 O O . LYS A 1 281 ? 19.594 -10.133 -11.291 1.00 84.81 281 LYS A O 1
ATOM 2179 N N . GLU A 1 282 ? 19.476 -8.121 -12.302 1.00 88.69 282 GLU A N 1
ATOM 2180 C CA . GLU A 1 282 ? 19.246 -7.330 -11.092 1.00 88.69 282 GLU A CA 1
ATOM 2181 C C . GLU A 1 282 ? 17.901 -7.684 -10.461 1.00 88.69 282 GLU A C 1
ATOM 2183 O O . GLU A 1 282 ? 17.887 -8.065 -9.295 1.00 88.69 282 GLU A O 1
ATOM 2188 N N . LEU A 1 283 ? 16.811 -7.709 -11.235 1.00 87.38 283 LEU A N 1
ATOM 2189 C CA . LEU A 1 283 ? 15.489 -8.119 -10.746 1.00 87.38 283 LEU A CA 1
ATOM 2190 C C . LEU A 1 283 ? 15.491 -9.533 -10.170 1.00 87.38 283 LEU A C 1
ATOM 2192 O O . LEU A 1 283 ? 14.990 -9.757 -9.074 1.00 87.38 283 LEU A O 1
ATOM 2196 N N . ARG A 1 284 ? 16.115 -10.496 -10.860 1.00 87.69 284 ARG A N 1
ATOM 2197 C CA . ARG A 1 284 ? 16.258 -11.857 -10.323 1.00 87.69 284 ARG A CA 1
ATOM 2198 C C . ARG A 1 284 ? 17.007 -11.861 -8.988 1.00 87.69 284 ARG A C 1
ATOM 2200 O O . ARG A 1 284 ? 16.667 -12.635 -8.097 1.00 87.69 284 ARG A O 1
ATOM 2207 N N . THR A 1 285 ? 18.051 -11.045 -8.867 1.00 88.38 285 THR A N 1
ATOM 2208 C CA . THR A 1 285 ? 18.830 -10.929 -7.627 1.00 88.38 285 THR A CA 1
ATOM 2209 C C . THR A 1 285 ? 17.990 -10.301 -6.515 1.00 88.38 285 THR A C 1
ATOM 2211 O O . THR A 1 285 ? 18.009 -10.816 -5.401 1.00 88.38 285 THR A O 1
ATOM 2214 N N . GLY A 1 286 ? 17.219 -9.254 -6.828 1.00 88.38 286 GLY A N 1
ATOM 2215 C CA . GLY A 1 286 ? 16.258 -8.621 -5.922 1.00 88.38 286 GLY A CA 1
ATOM 2216 C C . GLY A 1 286 ? 15.225 -9.614 -5.394 1.00 88.38 286 GLY A C 1
ATOM 2217 O O . GLY A 1 286 ? 15.118 -9.782 -4.181 1.00 88.38 286 GLY A O 1
ATOM 2218 N N . LEU A 1 287 ? 14.591 -10.383 -6.284 1.00 88.88 287 LEU A N 1
ATOM 2219 C CA . LEU A 1 287 ? 13.577 -11.376 -5.916 1.00 88.88 287 LEU A CA 1
ATOM 2220 C C . LEU A 1 287 ? 14.138 -12.451 -4.977 1.00 88.88 287 LEU A C 1
ATOM 2222 O O . LEU A 1 287 ? 13.538 -12.774 -3.953 1.00 88.88 287 LEU A O 1
ATOM 2226 N N . LEU A 1 288 ? 15.327 -12.981 -5.286 1.00 90.19 288 LEU A N 1
ATOM 2227 C CA . LEU A 1 288 ? 16.011 -13.936 -4.408 1.00 90.19 288 LEU A CA 1
ATOM 2228 C C . LEU A 1 288 ? 16.377 -13.310 -3.056 1.00 90.19 288 LEU A C 1
ATOM 2230 O O . LEU A 1 288 ? 16.325 -13.990 -2.030 1.00 90.19 288 LEU A O 1
ATOM 2234 N N . GLN A 1 289 ? 16.731 -12.024 -3.043 1.00 90.19 289 GLN A N 1
ATOM 2235 C CA . GLN A 1 289 ? 16.992 -11.291 -1.812 1.00 90.19 289 GLN A CA 1
ATOM 2236 C C . GLN A 1 289 ? 15.711 -11.087 -0.995 1.00 90.19 289 GLN A C 1
ATOM 2238 O O . GLN A 1 289 ? 15.787 -11.209 0.224 1.00 90.19 289 GLN A O 1
ATOM 2243 N N . GLN A 1 290 ? 14.550 -10.835 -1.613 1.00 89.62 290 GLN A N 1
ATOM 2244 C CA . GLN A 1 290 ? 13.282 -10.732 -0.878 1.00 89.62 290 GLN A CA 1
ATOM 2245 C C . GLN A 1 290 ? 12.878 -12.063 -0.250 1.00 89.62 290 GLN A C 1
ATOM 2247 O O . GLN A 1 290 ? 12.515 -12.081 0.922 1.00 89.62 290 GLN A O 1
ATOM 2252 N N . LEU A 1 291 ? 13.056 -13.182 -0.959 1.00 87.75 291 LEU A N 1
ATOM 2253 C CA . LEU A 1 291 ? 12.852 -14.516 -0.379 1.00 87.75 291 LEU A CA 1
ATOM 2254 C C . LEU A 1 291 ? 13.772 -14.755 0.829 1.00 87.75 291 LEU A C 1
ATOM 2256 O O . LEU A 1 291 ? 13.316 -15.195 1.882 1.00 87.75 291 LEU A O 1
ATOM 2260 N N . ALA A 1 292 ? 15.056 -14.403 0.717 1.00 89.31 292 ALA A N 1
ATOM 2261 C CA . ALA A 1 292 ? 15.998 -14.516 1.829 1.00 89.31 292 ALA A CA 1
ATOM 2262 C C . ALA A 1 292 ? 15.662 -13.570 2.999 1.00 89.31 292 ALA A C 1
ATOM 2264 O O . ALA A 1 292 ? 15.800 -13.956 4.161 1.00 89.31 292 ALA A O 1
ATOM 2265 N N . ASN A 1 293 ? 15.220 -12.341 2.710 1.00 88.06 293 ASN A N 1
ATOM 2266 C CA . ASN A 1 293 ? 14.767 -11.378 3.714 1.00 88.06 293 ASN A CA 1
ATOM 2267 C C . ASN A 1 293 ? 13.543 -11.911 4.460 1.00 88.06 293 ASN A C 1
ATOM 2269 O O . ASN A 1 293 ? 13.499 -11.814 5.685 1.00 88.06 293 ASN A O 1
ATOM 2273 N N . TYR A 1 294 ? 12.589 -12.488 3.728 1.00 86.38 294 TYR A N 1
ATOM 2274 C CA . TYR A 1 294 ? 11.393 -13.095 4.289 1.00 86.38 294 TYR A CA 1
ATOM 2275 C C . TYR A 1 294 ? 11.750 -14.273 5.199 1.00 86.38 294 TYR A C 1
ATOM 2277 O O . TYR A 1 294 ? 11.361 -14.282 6.366 1.00 86.38 294 TYR A O 1
ATOM 2285 N N . ASP A 1 295 ? 12.551 -15.226 4.710 1.00 88.06 295 ASP A N 1
ATOM 2286 C CA . ASP A 1 295 ? 12.976 -16.391 5.492 1.00 88.06 295 ASP A CA 1
ATOM 2287 C C . ASP A 1 295 ? 13.732 -15.967 6.767 1.00 88.06 295 ASP A C 1
ATOM 2289 O O . ASP A 1 295 ? 13.485 -16.519 7.838 1.00 88.06 295 ASP A O 1
ATOM 2293 N N . TRP A 1 296 ? 14.608 -14.954 6.691 1.00 86.62 296 TRP A N 1
ATOM 2294 C CA . TRP A 1 296 ? 15.307 -14.412 7.863 1.00 86.62 296 TRP A CA 1
ATOM 2295 C C . TRP A 1 296 ? 14.364 -13.705 8.841 1.00 86.62 296 TRP A C 1
ATOM 2297 O O . TRP A 1 296 ? 14.456 -13.908 10.051 1.00 86.62 296 TRP A O 1
ATOM 2307 N N . TRP A 1 297 ? 13.459 -12.859 8.352 1.00 84.50 297 TRP A N 1
ATOM 2308 C CA . TRP A 1 297 ? 12.511 -12.149 9.208 1.00 84.50 297 TRP A CA 1
ATOM 2309 C C . TRP A 1 297 ? 11.568 -13.135 9.914 1.00 84.50 297 TRP A C 1
ATOM 2311 O O . TRP A 1 297 ? 11.367 -13.033 11.126 1.00 84.50 297 TRP A O 1
ATOM 2321 N N . ARG A 1 298 ? 11.113 -14.174 9.203 1.00 83.25 298 ARG A N 1
ATOM 2322 C CA . ARG A 1 298 ? 10.252 -15.240 9.729 1.00 83.25 298 ARG A CA 1
ATOM 2323 C C . ARG A 1 298 ? 10.862 -15.998 10.912 1.00 83.25 298 ARG A C 1
ATOM 2325 O O . ARG A 1 298 ? 10.116 -16.473 11.761 1.00 83.25 298 ARG A O 1
ATOM 2332 N N . THR A 1 299 ? 12.190 -16.101 11.037 1.00 83.81 299 THR A N 1
ATOM 2333 C CA . THR A 1 299 ? 12.799 -16.759 12.214 1.00 83.81 299 THR A CA 1
ATOM 2334 C C . THR A 1 299 ? 12.681 -15.950 13.510 1.00 83.81 299 THR A C 1
ATOM 2336 O O . THR A 1 299 ? 13.047 -16.461 14.566 1.00 83.81 299 THR A O 1
ATOM 2339 N N . HIS A 1 300 ? 12.232 -14.692 13.448 1.00 80.62 300 HIS A N 1
ATOM 2340 C CA . HIS A 1 300 ? 12.218 -13.755 14.579 1.00 80.62 300 HIS A CA 1
ATOM 2341 C C . HIS A 1 300 ? 10.811 -13.385 15.066 1.00 80.62 300 HIS A C 1
ATOM 2343 O O . HIS A 1 300 ? 10.681 -12.537 15.947 1.00 80.62 300 HIS A O 1
ATOM 2349 N N . ILE A 1 301 ? 9.770 -13.998 14.506 1.00 78.31 301 ILE A N 1
ATOM 2350 C CA . ILE A 1 301 ? 8.369 -13.671 14.781 1.00 78.31 301 ILE A CA 1
ATOM 2351 C C . ILE A 1 301 ? 7.561 -14.943 15.033 1.00 78.31 301 ILE A C 1
ATOM 2353 O O . ILE A 1 301 ? 7.915 -16.027 14.565 1.00 78.31 301 ILE A O 1
ATOM 2357 N N . GLU A 1 302 ? 6.430 -14.796 15.715 1.00 75.50 302 GLU A N 1
ATOM 2358 C CA . GLU A 1 302 ? 5.417 -15.844 15.751 1.00 75.50 302 GLU A CA 1
ATOM 2359 C C . GLU A 1 302 ? 4.685 -15.886 14.402 1.00 75.50 302 GLU A C 1
ATOM 2361 O O . GLU A 1 302 ? 4.171 -14.881 13.915 1.00 75.50 302 GLU A O 1
ATOM 2366 N N . SER A 1 303 ? 4.702 -17.057 13.769 1.00 73.81 303 SER A N 1
ATOM 2367 C CA . SER A 1 303 ? 4.062 -17.293 12.475 1.00 73.81 303 SER A CA 1
ATOM 2368 C C . SER A 1 303 ? 2.546 -17.381 12.651 1.00 73.81 303 SER A C 1
ATOM 2370 O O . SER A 1 303 ? 2.050 -18.003 13.592 1.00 73.81 303 SER A O 1
ATOM 2372 N N . ASN A 1 304 ? 1.813 -16.760 11.731 1.00 83.62 304 ASN A N 1
ATOM 2373 C CA . ASN A 1 304 ? 0.371 -16.911 11.586 1.00 83.62 304 ASN A CA 1
ATOM 2374 C C . ASN A 1 304 ? 0.018 -16.992 10.094 1.00 83.62 304 ASN A C 1
ATOM 2376 O O . ASN A 1 304 ? 0.861 -16.707 9.245 1.00 83.62 304 ASN A O 1
ATOM 2380 N N . GLU A 1 305 ? -1.213 -17.395 9.776 1.00 85.88 305 GLU A N 1
ATOM 2381 C CA . GLU A 1 305 ? -1.640 -17.642 8.391 1.00 85.88 305 GLU A CA 1
ATOM 2382 C C . GLU A 1 305 ? -1.502 -16.397 7.500 1.00 85.88 305 GLU A C 1
ATOM 2384 O O . GLU A 1 305 ? -1.060 -16.505 6.361 1.00 85.88 305 GLU A O 1
ATOM 2389 N N . VAL A 1 306 ? -1.822 -15.211 8.031 1.00 84.75 306 VAL A N 1
ATOM 2390 C CA . VAL A 1 306 ? -1.739 -13.933 7.302 1.00 84.75 306 VAL A CA 1
ATOM 2391 C C . VAL A 1 306 ? -0.297 -13.584 6.955 1.00 84.75 306 VAL A C 1
ATOM 2393 O O . VAL A 1 306 ? -0.004 -13.199 5.827 1.00 84.75 306 VAL A O 1
ATOM 2396 N N . ILE A 1 307 ? 0.608 -13.735 7.920 1.00 82.50 307 ILE A N 1
ATOM 2397 C CA . ILE A 1 307 ? 2.039 -13.530 7.716 1.00 82.50 307 ILE A CA 1
ATOM 2398 C C . ILE A 1 307 ? 2.553 -14.532 6.685 1.00 82.50 307 ILE A C 1
ATOM 2400 O O . ILE A 1 307 ? 3.187 -14.137 5.712 1.00 82.50 307 ILE A O 1
ATOM 2404 N N . ASP A 1 308 ? 2.233 -15.810 6.878 1.00 84.94 308 ASP A N 1
ATOM 2405 C CA . ASP A 1 308 ? 2.705 -16.911 6.049 1.00 84.94 308 ASP A CA 1
ATOM 2406 C C . ASP A 1 308 ? 2.249 -16.827 4.591 1.00 84.94 308 ASP A C 1
ATOM 2408 O O . ASP A 1 308 ? 2.960 -17.338 3.725 1.00 84.94 308 ASP A O 1
ATOM 2412 N N . PHE A 1 309 ? 1.112 -16.178 4.327 1.00 86.94 309 PHE A N 1
ATOM 2413 C CA . PHE A 1 309 ? 0.570 -15.992 2.984 1.00 86.94 309 PHE A CA 1
ATOM 2414 C C . PHE A 1 309 ? 1.497 -15.181 2.066 1.00 86.94 309 PHE A C 1
ATOM 2416 O O . PHE A 1 309 ? 1.510 -15.412 0.863 1.00 86.94 309 PHE A O 1
ATOM 2423 N N . HIS A 1 310 ? 2.293 -14.254 2.610 1.00 79.00 310 HIS A N 1
ATOM 2424 C CA . HIS A 1 310 ? 3.173 -13.382 1.810 1.00 79.00 310 HIS A CA 1
ATOM 2425 C C . HIS A 1 310 ? 4.444 -14.046 1.279 1.00 79.00 310 HIS A C 1
ATOM 2427 O O . HIS A 1 310 ? 5.220 -13.394 0.580 1.00 79.00 310 HIS A O 1
ATOM 2433 N N . ARG A 1 311 ? 4.698 -15.306 1.638 1.00 78.19 311 ARG A N 1
ATOM 2434 C CA . ARG A 1 311 ? 5.856 -16.064 1.158 1.00 78.19 311 ARG A CA 1
ATOM 2435 C C . ARG A 1 311 ? 5.660 -16.584 -0.261 1.00 78.19 311 ARG A C 1
ATOM 2437 O O . ARG A 1 311 ? 6.622 -16.462 -1.051 1.00 78.19 311 ARG A O 1
#